Protein AF-A0A515A7M3-F1 (afdb_monomer)

Foldseek 3Di:
DDPVLVVLLVVVLVVLLVLLVVLLVLQCVPPNVVSCCLSVVLSVVLSVCSVVHPSVVSVVSSVVSSVVSCVVSPDPPACPVVNLCVVQVFAFDPDDDPQVCVVVPVVFKTKTWTWDQAPVRDIAIKIKIKGKDWDWDDDDPDIDIDIWIKIKIKHAAQRADPQLVVVLVVLQDCVPPDPVRVVCVVVDQPQRGFPDWDATPNGMTMTMGTHDPDPVSVVVVSVVCNVRRNPDDRDPPPPDDDDDDDDDDDDDDDDDDDDDDDPPVVVCVVVPDDDDDDDDDDD

Nearest PDB structures (foldseek):
  8ow1-assembly1_P  TM=2.712E-01  e=1.680E+00  Saccharomyces cerevisiae
  4fma-assembly6_F  TM=2.731E-01  e=6.336E+00  Escherichia coli
  7t5q-assembly1_J  TM=1.957E-01  e=5.645E+00  Homo sapiens

Mean predicted aligned error: 16.53 Å

Solvent-accessible surface area (backbone atoms only — not comparable to full-atom values): 16913 Å² total; per-residue (Å²): 133,56,72,68,57,55,51,49,51,52,55,53,46,52,53,43,49,54,53,30,46,53,44,26,67,53,18,43,78,79,36,52,70,58,20,50,51,52,29,52,50,52,43,53,53,44,50,52,39,47,74,75,48,56,65,71,62,38,50,56,51,44,54,51,53,49,50,52,51,39,53,76,47,46,74,70,78,67,74,44,64,65,57,52,30,63,74,50,51,52,39,76,39,93,72,72,60,62,68,60,33,63,74,72,42,54,94,41,48,50,52,19,38,31,64,42,73,31,83,80,69,50,75,47,67,35,38,44,30,45,27,59,50,77,49,77,45,73,62,86,94,42,81,45,74,47,78,48,35,34,40,36,43,35,33,56,54,87,71,67,38,70,66,41,54,48,57,55,56,54,54,52,59,61,84,85,55,50,70,69,55,55,53,47,50,75,79,36,89,57,55,81,44,46,76,47,74,50,67,45,96,81,48,28,42,35,44,29,29,40,41,70,98,48,56,69,56,52,47,52,53,52,53,50,48,45,69,54,56,58,73,57,73,84,73,76,82,77,78,74,85,86,82,82,89,86,87,83,89,82,86,88,81,90,81,80,85,77,83,78,75,73,74,66,62,64,61,44,58,77,68,77,52,81,86,83,83,79,81,82,80,88,129

Sequence (283 aa):
MNQGTLFQVMVFGALYAVGFFIVYLVGRRKSPRNAIQYSVGSWVGLMAVVLVGDGPSSCVLFVILFLVSFIVFRKKADISLQAFFTANHIYKAATAPEQVSTLLGSQYYSCADVKMTVQTGEEICFNWWQGMTSSTGMSGNAHVTTFTYYLAVSFAPNTISEQFKRVAREKIDTSGFTFRQKFNRFFVLDTVTPIRIAETENGSFVIIWQTYHDVERFRYYIDWLKANLSGTKKLEPVEMPIEREPVPILLPETPSLPVIPSSRQHHEQALGRVPKIYVHSAR

pLDDT: mean 75.38, std 19.14, range [31.7, 95.88]

Secondary structure (DSSP, 8-state):
--HHHHHHHHHHHHHHHHHHHHHHHHHTTT-HHHHHHHHHHHHHHHHHHHHHS-HHHHHHHHHHHHHHHHHHHS------HHHHHHHTT-EE-SS--HHHHHHHTGGGEEEEEEEEE-TTS-EEEEEEEEEEEEEEEEETTEEEEEEEEEEEEEE-TTSS-HHHHHHHHHHH--TT--HHHHHHHHHS---SS-SEEEE-TT--EEEEEEE-SSHHHHHHHHHHHHHHSTT---PPP-------------------------THHHHHHTTTPPP--------

Structure (mmCIF, N/CA/C/O backbone):
data_AF-A0A515A7M3-F1
#
_entry.id   AF-A0A515A7M3-F1
#
loop_
_atom_site.group_PDB
_atom_site.id
_atom_site.type_symbol
_atom_site.label_atom_id
_atom_site.label_alt_id
_atom_site.label_comp_id
_atom_site.label_asym_id
_atom_site.label_entity_id
_atom_site.label_seq_id
_atom_site.pdbx_PDB_ins_code
_atom_site.Cartn_x
_atom_site.Cartn_y
_atom_site.Cartn_z
_atom_site.occupancy
_atom_site.B_iso_or_equiv
_atom_site.auth_seq_id
_atom_site.auth_comp_id
_atom_site.auth_asym_id
_atom_site.auth_atom_id
_atom_site.pdbx_PDB_model_num
ATOM 1 N N . MET A 1 1 ? 32.495 -14.418 -39.942 1.00 60.22 1 MET A N 1
ATOM 2 C CA . MET A 1 1 ? 31.848 -13.156 -39.518 1.00 60.22 1 MET A CA 1
ATOM 3 C C . MET A 1 1 ? 32.786 -12.016 -39.875 1.00 60.22 1 MET A C 1
ATOM 5 O O . MET A 1 1 ? 33.961 -12.114 -39.547 1.00 60.22 1 MET A O 1
ATOM 9 N N . ASN A 1 2 ? 32.318 -11.018 -40.626 1.00 77.81 2 ASN A N 1
ATOM 10 C CA . ASN A 1 2 ? 33.177 -9.958 -41.163 1.00 77.81 2 ASN A CA 1
ATOM 11 C C . ASN A 1 2 ? 33.591 -8.985 -40.037 1.00 77.81 2 ASN A C 1
ATOM 13 O O . ASN A 1 2 ? 32.777 -8.710 -39.153 1.00 77.81 2 ASN A O 1
ATOM 17 N N . GLN A 1 3 ? 34.821 -8.452 -40.046 1.00 74.88 3 GLN A N 1
ATOM 18 C CA . GLN A 1 3 ? 35.289 -7.521 -38.996 1.00 74.88 3 GLN A CA 1
ATOM 19 C C . GLN A 1 3 ? 34.373 -6.291 -38.849 1.00 74.88 3 GLN A C 1
ATOM 21 O O . GLN A 1 3 ? 34.113 -5.850 -37.731 1.00 74.88 3 GLN A O 1
ATOM 26 N N . GLY A 1 4 ? 33.814 -5.793 -39.958 1.00 77.25 4 GLY A N 1
ATOM 27 C CA . GLY A 1 4 ? 32.842 -4.693 -39.946 1.00 77.25 4 GLY A CA 1
ATOM 28 C C . GLY A 1 4 ? 31.540 -5.032 -39.214 1.00 77.25 4 GLY A C 1
ATOM 29 O O . GLY A 1 4 ? 31.029 -4.210 -38.459 1.00 77.25 4 GLY A O 1
ATOM 30 N N . THR A 1 5 ? 31.047 -6.266 -39.352 1.00 74.75 5 THR A N 1
ATOM 31 C CA . THR A 1 5 ? 29.851 -6.745 -38.642 1.00 74.75 5 THR A CA 1
ATOM 32 C C . THR A 1 5 ? 30.110 -6.846 -37.139 1.00 74.75 5 THR A C 1
ATOM 34 O O . THR A 1 5 ? 29.290 -6.413 -36.338 1.00 74.75 5 THR A O 1
ATOM 37 N N . LEU A 1 6 ? 31.283 -7.355 -36.741 1.00 79.50 6 LEU A N 1
ATOM 38 C CA . LEU A 1 6 ? 31.700 -7.406 -35.333 1.00 79.50 6 LEU A CA 1
ATOM 39 C C . LEU A 1 6 ? 31.758 -6.013 -34.700 1.00 79.50 6 LEU A C 1
ATOM 41 O O . LEU A 1 6 ? 31.253 -5.812 -33.596 1.00 79.50 6 LEU A O 1
ATOM 45 N N . PHE A 1 7 ? 32.345 -5.052 -35.411 1.00 81.69 7 PHE A N 1
ATOM 46 C CA . PHE A 1 7 ? 32.444 -3.672 -34.949 1.00 81.69 7 PHE A CA 1
ATOM 47 C C . PHE A 1 7 ? 31.064 -3.013 -34.801 1.00 81.69 7 PHE A C 1
ATOM 49 O O . PHE A 1 7 ? 30.777 -2.411 -33.768 1.00 81.69 7 PHE A O 1
ATOM 56 N N . GLN A 1 8 ? 30.174 -3.188 -35.783 1.00 78.31 8 GLN A N 1
ATOM 57 C CA . GLN A 1 8 ? 28.800 -2.679 -35.720 1.00 78.31 8 GLN A CA 1
ATOM 58 C C . GLN A 1 8 ? 28.024 -3.262 -34.533 1.00 78.31 8 GLN A C 1
ATOM 60 O O . GLN A 1 8 ? 27.411 -2.511 -33.775 1.00 78.31 8 GLN A O 1
ATOM 65 N N . VAL A 1 9 ? 28.100 -4.579 -34.323 1.00 82.06 9 VAL A N 1
ATOM 66 C CA . VAL A 1 9 ? 27.445 -5.268 -33.200 1.00 82.06 9 VAL A CA 1
ATOM 67 C C . VAL A 1 9 ? 27.926 -4.719 -31.852 1.00 82.06 9 VAL A C 1
ATOM 69 O O . VAL A 1 9 ? 27.105 -4.476 -30.969 1.00 82.06 9 VAL A O 1
ATOM 72 N N . MET A 1 10 ? 29.230 -4.461 -31.690 1.00 84.75 10 MET A N 1
ATOM 73 C CA . MET A 1 10 ? 29.767 -3.888 -30.448 1.00 84.75 10 MET A CA 1
ATOM 74 C C . MET A 1 10 ? 29.298 -2.448 -30.215 1.00 84.75 10 MET A C 1
ATOM 76 O O . MET A 1 10 ? 28.835 -2.126 -29.120 1.00 84.75 10 MET A O 1
ATOM 80 N N . VAL A 1 11 ? 29.393 -1.584 -31.231 1.00 86.00 11 VAL A N 1
ATOM 81 C CA . VAL A 1 11 ? 29.053 -0.157 -31.102 1.00 86.00 11 VAL A CA 1
ATOM 82 C C . VAL A 1 11 ? 27.557 0.033 -30.851 1.00 86.00 11 VAL A C 1
ATOM 84 O O . VAL A 1 11 ? 27.171 0.703 -29.890 1.00 86.00 11 VAL A O 1
ATOM 87 N N . PHE A 1 12 ? 26.700 -0.591 -31.663 1.00 84.75 12 PHE A N 1
ATOM 88 C CA . PHE A 1 12 ? 25.251 -0.495 -31.483 1.00 84.75 12 PHE A CA 1
ATOM 89 C C . PHE A 1 12 ? 24.792 -1.193 -30.203 1.00 84.75 12 PHE A C 1
ATOM 91 O O . PHE A 1 12 ? 23.966 -0.644 -29.475 1.00 84.75 12 PHE A O 1
ATOM 98 N N . GLY A 1 13 ? 25.383 -2.340 -29.861 1.00 85.06 13 GLY A N 1
ATOM 99 C CA . GLY A 1 13 ? 25.067 -3.051 -28.626 1.00 85.06 13 GLY A CA 1
ATOM 100 C C . GLY A 1 13 ? 25.345 -2.231 -27.369 1.00 85.06 13 GLY A C 1
ATOM 101 O O . GLY A 1 13 ? 24.504 -2.211 -26.467 1.00 85.06 13 GLY A O 1
ATOM 102 N N . ALA A 1 14 ? 26.469 -1.507 -27.329 1.00 87.12 14 ALA A N 1
ATOM 103 C CA . ALA A 1 14 ? 26.803 -0.609 -26.226 1.00 87.12 14 ALA A CA 1
ATOM 104 C C . ALA A 1 14 ? 25.823 0.572 -26.128 1.00 87.12 14 ALA A C 1
ATOM 106 O O . ALA A 1 14 ? 25.321 0.867 -25.042 1.00 87.12 14 ALA A O 1
ATOM 107 N N . LEU A 1 15 ? 25.489 1.211 -27.255 1.00 88.12 15 LEU A N 1
ATOM 108 C CA . LEU A 1 15 ? 24.524 2.317 -27.292 1.00 88.12 15 LEU A CA 1
ATOM 109 C C . LEU A 1 15 ? 23.133 1.881 -26.816 1.00 88.12 15 LEU A C 1
ATOM 111 O O . LEU A 1 15 ? 22.515 2.554 -25.987 1.00 88.12 15 LEU A O 1
ATOM 115 N N . TYR A 1 16 ? 22.654 0.729 -27.286 1.00 89.94 16 TYR A N 1
ATOM 116 C CA . TYR A 1 16 ? 21.362 0.190 -26.871 1.00 89.94 16 TYR A CA 1
ATOM 117 C C . TYR A 1 16 ? 21.371 -0.201 -25.394 1.00 89.94 16 TYR A C 1
ATOM 119 O O . TYR A 1 16 ? 20.401 0.080 -24.690 1.00 89.94 16 TYR A O 1
ATOM 127 N N . ALA A 1 17 ? 22.465 -0.790 -24.900 1.00 87.06 17 ALA A N 1
ATOM 128 C CA . ALA A 1 17 ? 22.610 -1.137 -23.489 1.00 87.06 17 ALA A CA 1
ATOM 129 C C . ALA A 1 17 ? 22.499 0.105 -22.595 1.00 87.06 17 ALA A C 1
ATOM 131 O O . ALA A 1 17 ? 21.745 0.088 -21.624 1.00 87.06 17 ALA A O 1
ATOM 132 N N . VAL A 1 18 ? 23.170 1.206 -22.952 1.00 90.31 18 VAL A N 1
ATOM 133 C CA . VAL A 1 18 ? 23.061 2.479 -22.222 1.00 90.31 18 VAL A CA 1
ATOM 134 C C . VAL A 1 18 ? 21.626 3.013 -22.263 1.00 90.31 18 VAL A C 1
ATOM 136 O O . VAL A 1 18 ? 21.076 3.375 -21.221 1.00 90.31 18 VAL A O 1
ATOM 139 N N . GLY A 1 19 ? 20.979 3.003 -23.432 1.00 87.31 19 GLY A N 1
ATOM 140 C CA . GLY A 1 19 ? 19.589 3.439 -23.580 1.00 87.31 19 GLY A CA 1
ATOM 141 C C . GLY A 1 19 ? 18.619 2.646 -22.697 1.00 87.31 19 GLY A C 1
ATOM 142 O O . GLY A 1 19 ? 17.869 3.224 -21.907 1.00 87.31 19 GLY A O 1
ATOM 143 N N . PHE A 1 20 ? 18.662 1.314 -22.758 1.00 88.81 20 PHE A N 1
ATOM 144 C CA . PHE A 1 20 ? 17.789 0.471 -21.939 1.00 88.81 20 PHE A CA 1
ATOM 145 C C . PHE A 1 20 ? 18.174 0.439 -20.465 1.00 88.81 20 PHE A C 1
ATOM 147 O O . PHE A 1 20 ? 17.305 0.181 -19.630 1.00 88.81 20 PHE A O 1
ATOM 154 N N . PHE A 1 21 ? 19.424 0.750 -20.121 1.00 87.31 21 PHE A N 1
ATOM 155 C CA . PHE A 1 21 ? 19.828 0.971 -18.740 1.00 87.31 21 PHE A CA 1
ATOM 156 C C . PHE A 1 21 ? 19.163 2.226 -18.164 1.00 87.31 21 PHE A C 1
ATOM 158 O O . PHE A 1 21 ? 18.622 2.170 -17.062 1.00 87.31 21 PHE A O 1
ATOM 165 N N . ILE A 1 22 ? 19.095 3.327 -18.919 1.00 85.75 22 ILE A N 1
ATOM 166 C CA . ILE A 1 22 ? 18.344 4.527 -18.510 1.00 85.75 22 ILE A CA 1
ATOM 167 C C . ILE A 1 22 ? 16.861 4.185 -18.319 1.00 85.75 22 ILE A C 1
ATOM 169 O O . ILE A 1 22 ? 16.280 4.505 -17.280 1.00 85.75 22 ILE A O 1
ATOM 173 N N . VAL A 1 23 ? 16.256 3.469 -19.273 1.00 85.31 23 VAL A N 1
ATOM 174 C CA . VAL A 1 23 ? 14.866 2.994 -19.160 1.00 85.31 23 VAL A CA 1
ATOM 175 C C . VAL A 1 23 ? 14.683 2.100 -17.931 1.00 85.31 23 VAL A C 1
ATOM 177 O O . VAL A 1 23 ? 13.708 2.265 -17.203 1.00 85.31 23 VAL A O 1
ATOM 180 N N . TYR A 1 24 ? 15.634 1.208 -17.642 1.00 85.19 24 TYR A N 1
ATOM 181 C CA . TYR A 1 24 ? 15.619 0.358 -16.452 1.00 85.19 24 TYR A CA 1
ATOM 182 C C . TYR A 1 24 ? 15.673 1.190 -15.169 1.00 85.19 24 TYR A C 1
ATOM 184 O O . TYR A 1 24 ? 14.894 0.947 -14.249 1.00 85.19 24 TYR A O 1
ATOM 192 N N . LEU A 1 25 ? 16.544 2.201 -15.094 1.00 83.06 25 LEU A N 1
ATOM 193 C CA . LEU A 1 25 ? 16.643 3.077 -13.926 1.00 83.06 25 LEU A CA 1
ATOM 194 C C . LEU A 1 25 ? 15.337 3.836 -13.655 1.00 83.06 25 LEU A C 1
ATOM 196 O O . LEU A 1 25 ? 14.995 4.046 -12.487 1.00 83.06 25 LEU A O 1
ATOM 200 N N . VAL A 1 26 ? 14.605 4.209 -14.708 1.00 80.81 26 VAL A N 1
ATOM 201 C CA . VAL A 1 26 ? 13.276 4.829 -14.607 1.00 80.81 26 VAL A CA 1
ATOM 202 C C . VAL A 1 26 ? 12.219 3.785 -14.225 1.00 80.81 26 VAL A C 1
ATOM 204 O O . VAL A 1 26 ? 11.472 3.979 -13.266 1.00 80.81 26 VAL A O 1
ATOM 207 N N . GLY A 1 27 ? 12.185 2.647 -14.918 1.00 77.88 27 GLY A N 1
ATOM 208 C CA . GLY A 1 27 ? 11.179 1.600 -14.751 1.00 77.88 27 GLY A CA 1
ATOM 209 C C . GLY A 1 27 ? 11.279 0.834 -13.431 1.00 77.88 27 GLY A C 1
ATOM 210 O O . GLY A 1 27 ? 10.246 0.460 -12.871 1.00 77.88 27 GLY A O 1
ATOM 211 N N . ARG A 1 28 ? 12.488 0.639 -12.881 1.00 76.75 28 ARG A N 1
ATOM 212 C CA . ARG A 1 28 ? 12.711 -0.131 -11.640 1.00 76.75 28 ARG A CA 1
ATOM 213 C C . ARG A 1 28 ? 11.997 0.463 -10.429 1.00 76.75 28 ARG A C 1
ATOM 215 O O . ARG A 1 28 ? 11.708 -0.263 -9.487 1.00 76.75 28 ARG A O 1
ATOM 222 N N . ARG A 1 29 ? 11.702 1.768 -10.469 1.00 64.94 29 ARG A N 1
ATOM 223 C CA . ARG A 1 29 ? 10.919 2.463 -9.439 1.00 64.94 29 ARG A CA 1
ATOM 224 C C . ARG A 1 29 ? 9.430 2.098 -9.477 1.00 64.94 29 ARG A C 1
ATOM 226 O O . ARG A 1 29 ? 8.791 2.166 -8.441 1.00 64.94 29 ARG A O 1
ATOM 233 N N . LYS A 1 30 ? 8.891 1.726 -10.645 1.00 68.31 30 LYS A N 1
ATOM 234 C CA . LYS A 1 30 ? 7.470 1.385 -10.852 1.00 68.31 30 LYS A CA 1
ATOM 235 C C . LYS A 1 30 ? 7.220 -0.115 -10.746 1.00 68.31 30 LYS A C 1
ATOM 237 O O . LYS A 1 30 ? 6.307 -0.560 -10.070 1.00 68.31 30 LYS A O 1
ATOM 242 N N . SER A 1 31 ? 8.010 -0.908 -11.459 1.00 70.38 31 SER A N 1
ATOM 243 C CA . SER A 1 31 ? 7.866 -2.360 -11.461 1.00 70.38 31 SER A CA 1
ATOM 244 C C . SER A 1 31 ? 9.229 -2.988 -11.718 1.00 70.38 31 SER A C 1
ATOM 246 O O . SER A 1 31 ? 9.637 -3.093 -12.877 1.00 70.38 31 SER A O 1
ATOM 248 N N . PRO A 1 32 ? 9.964 -3.396 -10.668 1.00 70.94 32 PRO A N 1
ATOM 249 C CA . PRO A 1 32 ? 11.321 -3.914 -10.822 1.00 70.94 32 PRO A CA 1
ATOM 250 C C . PRO A 1 32 ? 11.355 -5.159 -11.712 1.00 70.94 32 PRO A C 1
ATOM 252 O O . PRO A 1 32 ? 12.245 -5.294 -12.547 1.00 70.94 32 PRO A O 1
ATOM 255 N N . ARG A 1 33 ? 10.338 -6.025 -11.614 1.00 73.50 33 ARG A N 1
ATOM 256 C CA . ARG A 1 33 ? 10.229 -7.230 -12.444 1.00 73.50 33 ARG A CA 1
ATOM 257 C C . ARG A 1 33 ? 10.009 -6.897 -13.922 1.00 73.50 33 ARG A C 1
ATOM 259 O O . ARG A 1 33 ? 10.735 -7.412 -14.768 1.00 73.50 33 ARG A O 1
ATOM 266 N N . ASN A 1 34 ? 9.052 -6.020 -14.226 1.00 72.25 34 ASN A N 1
ATOM 267 C CA . ASN A 1 34 ? 8.732 -5.681 -15.613 1.00 72.25 34 ASN A CA 1
ATOM 268 C C . ASN A 1 34 ? 9.845 -4.830 -16.237 1.00 72.25 34 ASN A C 1
ATOM 270 O O . ASN A 1 34 ? 10.188 -5.037 -17.391 1.00 72.25 34 ASN A O 1
ATOM 274 N N . ALA A 1 35 ? 10.459 -3.918 -15.480 1.00 78.94 35 ALA A N 1
ATOM 275 C CA . ALA A 1 35 ? 11.558 -3.087 -15.968 1.00 78.94 35 ALA A CA 1
ATOM 276 C C . ALA A 1 35 ? 12.754 -3.923 -16.440 1.00 78.94 35 ALA A C 1
ATOM 278 O O . ALA A 1 35 ? 13.306 -3.646 -17.499 1.00 78.94 35 ALA A O 1
ATOM 279 N N . ILE A 1 36 ? 13.118 -4.976 -15.699 1.00 82.06 36 ILE A N 1
ATOM 280 C CA . ILE A 1 36 ? 14.174 -5.906 -16.121 1.00 82.06 36 ILE A CA 1
ATOM 281 C C . ILE A 1 36 ? 13.758 -6.632 -17.402 1.00 82.06 36 ILE A C 1
ATOM 283 O O . ILE A 1 36 ? 14.521 -6.650 -18.364 1.00 82.06 36 ILE A O 1
ATOM 287 N N . GLN A 1 37 ? 12.544 -7.194 -17.439 1.00 80.25 37 GLN A N 1
ATOM 288 C CA . GLN A 1 37 ? 12.058 -7.938 -18.605 1.00 80.25 37 GLN A CA 1
ATOM 289 C C . GLN A 1 37 ? 12.006 -7.073 -19.872 1.00 80.25 37 GLN A C 1
ATOM 291 O O . GLN A 1 37 ? 12.487 -7.507 -20.914 1.00 80.25 37 GLN A O 1
ATOM 296 N N . TYR A 1 38 ? 11.487 -5.845 -19.783 1.00 82.06 38 TYR A N 1
ATOM 297 C CA . TYR A 1 38 ? 11.393 -4.934 -20.924 1.00 82.06 38 TYR A CA 1
ATOM 298 C C . TYR A 1 38 ? 12.762 -4.417 -21.372 1.00 82.06 38 TYR A C 1
ATOM 300 O O . TYR A 1 38 ? 13.033 -4.424 -22.571 1.00 82.06 38 TYR A O 1
ATOM 308 N N . SER A 1 39 ? 13.643 -4.014 -20.451 1.00 84.75 39 SER A N 1
ATOM 309 C CA . SER A 1 39 ? 14.973 -3.509 -20.814 1.00 84.75 39 SER A CA 1
ATOM 310 C C . SER A 1 39 ? 15.864 -4.601 -21.406 1.00 84.75 39 SER A C 1
ATOM 312 O O . SER A 1 39 ? 16.460 -4.395 -22.460 1.00 84.75 39 SER A O 1
ATOM 314 N N . VAL A 1 40 ? 15.929 -5.777 -20.774 1.00 85.44 40 VAL A N 1
ATOM 315 C CA . VAL A 1 40 ? 16.754 -6.892 -21.265 1.00 85.44 40 VAL A CA 1
ATOM 316 C C . VAL A 1 40 ? 16.154 -7.486 -22.538 1.00 85.44 40 VAL A C 1
ATOM 318 O O . VAL A 1 40 ? 16.877 -7.698 -23.506 1.00 85.44 40 VAL A O 1
ATOM 321 N N . GLY A 1 41 ? 14.835 -7.700 -22.575 1.00 84.44 41 GLY A N 1
ATOM 322 C CA . GLY A 1 41 ? 14.150 -8.256 -23.742 1.00 84.44 41 GLY A CA 1
ATOM 323 C C . GLY A 1 41 ? 14.272 -7.367 -24.980 1.00 84.44 41 GLY A C 1
ATOM 324 O O . GLY A 1 41 ? 14.588 -7.865 -26.058 1.00 84.44 41 GLY A O 1
ATOM 325 N N . SER A 1 42 ? 14.104 -6.050 -24.825 1.00 85.50 42 SER A N 1
ATOM 326 C CA . SER A 1 42 ? 14.239 -5.103 -25.943 1.00 85.50 42 SER A CA 1
ATOM 327 C C . SER A 1 42 ? 15.683 -4.989 -26.429 1.00 85.50 42 SER A C 1
ATOM 329 O O . SER A 1 42 ? 15.915 -4.908 -27.633 1.00 85.50 42 SER A O 1
ATOM 331 N N . TRP A 1 43 ? 16.661 -5.037 -25.516 1.00 88.19 43 TRP A N 1
ATOM 332 C CA . TRP A 1 43 ? 18.077 -5.043 -25.879 1.00 88.19 43 TRP A CA 1
ATOM 333 C C . TRP A 1 43 ? 18.459 -6.300 -26.670 1.00 88.19 43 TRP A C 1
ATOM 335 O O . TRP A 1 43 ? 19.006 -6.183 -27.764 1.00 88.19 43 TRP A O 1
ATOM 345 N N . VAL A 1 44 ? 18.108 -7.493 -26.176 1.00 86.62 44 VAL A N 1
ATOM 346 C CA . VAL A 1 44 ? 18.383 -8.763 -26.874 1.00 86.62 44 VAL A CA 1
ATOM 347 C C . VAL A 1 44 ? 17.672 -8.816 -28.229 1.00 86.62 44 VAL A C 1
ATOM 349 O O . VAL A 1 44 ? 18.279 -9.217 -29.221 1.00 86.62 44 VAL A O 1
ATOM 352 N N . GLY A 1 45 ? 16.418 -8.357 -28.300 1.00 84.81 45 GLY A N 1
ATOM 353 C CA . GLY A 1 45 ? 15.666 -8.276 -29.553 1.00 84.81 45 GLY A CA 1
ATOM 354 C C . GLY A 1 45 ? 16.337 -7.374 -30.591 1.00 84.81 45 GLY A C 1
ATOM 355 O O . GLY A 1 45 ? 16.467 -7.762 -31.748 1.00 84.81 45 GLY A O 1
ATOM 356 N N . LEU A 1 46 ? 16.840 -6.205 -30.185 1.00 85.88 46 LEU A N 1
ATOM 357 C CA . LEU A 1 46 ? 17.574 -5.307 -31.082 1.00 85.88 46 LEU A CA 1
ATOM 358 C C . LEU A 1 46 ? 18.922 -5.876 -31.518 1.00 85.88 46 LEU A C 1
ATOM 360 O O . LEU A 1 46 ? 19.294 -5.712 -32.676 1.00 85.88 46 LEU A O 1
ATOM 364 N N . MET A 1 47 ? 19.625 -6.588 -30.636 1.00 86.12 47 MET A N 1
ATOM 365 C CA . MET A 1 47 ? 20.856 -7.290 -31.007 1.00 86.12 47 MET A CA 1
ATOM 366 C C . MET A 1 47 ? 20.598 -8.364 -32.068 1.00 86.12 47 MET A C 1
ATOM 368 O O . MET A 1 47 ? 21.385 -8.488 -33.002 1.00 86.12 47 MET A O 1
ATOM 372 N N . ALA A 1 48 ? 19.477 -9.086 -31.988 1.00 84.62 48 ALA A N 1
ATOM 373 C CA . ALA A 1 48 ? 19.081 -10.034 -33.028 1.00 84.62 48 ALA A CA 1
ATOM 374 C C . ALA A 1 48 ? 18.812 -9.337 -34.376 1.00 84.62 48 ALA A C 1
ATOM 376 O O . ALA A 1 48 ? 19.214 -9.850 -35.416 1.00 84.62 48 ALA A O 1
ATOM 377 N N . VAL A 1 49 ? 18.208 -8.142 -34.369 1.00 82.69 49 VAL A N 1
ATOM 378 C CA . VAL A 1 49 ? 17.994 -7.353 -35.595 1.00 82.69 49 VAL A CA 1
ATOM 379 C C . VAL A 1 49 ? 19.314 -6.863 -36.197 1.00 82.69 49 VAL A C 1
ATOM 381 O O . VAL A 1 49 ? 19.474 -6.943 -37.408 1.00 82.69 49 VAL A O 1
ATOM 384 N N . VAL A 1 50 ? 20.280 -6.420 -35.384 1.00 84.19 50 VAL A N 1
ATOM 385 C CA . VAL A 1 50 ? 21.623 -6.026 -35.870 1.00 84.19 50 VAL A CA 1
ATOM 386 C C . VAL A 1 50 ? 22.369 -7.208 -36.501 1.00 84.19 50 VAL A C 1
ATOM 388 O O . VAL A 1 50 ? 23.179 -7.016 -37.401 1.00 84.19 50 VAL A O 1
ATOM 391 N N . LEU A 1 51 ? 22.117 -8.434 -36.031 1.00 81.88 51 LEU A N 1
ATOM 392 C CA . LEU A 1 51 ? 22.752 -9.642 -36.567 1.00 81.88 51 LEU A CA 1
ATOM 393 C C . LEU A 1 51 ? 22.136 -10.122 -37.889 1.00 81.88 51 LEU A C 1
ATOM 395 O O . LEU A 1 51 ? 22.832 -10.773 -38.666 1.00 81.88 51 LEU A O 1
ATOM 399 N N . VAL A 1 52 ? 20.850 -9.846 -38.126 1.00 82.56 52 VAL A N 1
ATOM 400 C CA . VAL A 1 52 ? 20.092 -10.361 -39.285 1.00 82.56 52 VAL A CA 1
ATOM 401 C C . VAL A 1 52 ? 19.862 -9.295 -40.363 1.00 82.56 52 VAL A C 1
ATOM 403 O O . VAL A 1 52 ? 19.676 -9.643 -41.525 1.00 82.56 52 VAL A O 1
ATOM 406 N N . GLY A 1 53 ? 19.875 -8.012 -40.003 1.00 75.25 53 GLY A N 1
ATOM 407 C CA . GLY A 1 53 ? 19.592 -6.898 -40.905 1.00 75.25 53 GLY A CA 1
ATOM 408 C C . GLY A 1 53 ? 20.621 -5.773 -40.827 1.00 75.25 53 GLY A C 1
ATOM 409 O O . GLY A 1 53 ? 21.666 -5.889 -40.191 1.00 75.25 53 GLY A O 1
ATOM 410 N N . ASP A 1 54 ? 20.305 -4.654 -41.477 1.00 74.81 54 ASP A N 1
ATOM 411 C CA . ASP A 1 54 ? 21.229 -3.529 -41.604 1.00 74.81 54 ASP A CA 1
ATOM 412 C C . ASP A 1 54 ? 21.110 -2.550 -40.425 1.00 74.81 54 ASP A C 1
ATOM 414 O O . ASP A 1 54 ? 20.007 -2.214 -39.977 1.00 74.81 54 ASP A O 1
ATOM 418 N N . GLY A 1 55 ? 22.245 -2.010 -39.966 1.00 74.88 55 GLY A N 1
ATOM 419 C CA . GLY A 1 55 ? 22.333 -1.077 -38.830 1.00 74.88 55 GLY A CA 1
ATOM 420 C C . GLY A 1 55 ? 21.383 0.141 -38.845 1.00 74.88 55 GLY A C 1
ATOM 421 O O . GLY A 1 55 ? 20.933 0.560 -37.778 1.00 74.88 55 GLY A O 1
ATOM 422 N N . PRO A 1 56 ? 21.001 0.729 -39.998 1.00 82.06 56 PRO A N 1
ATOM 423 C CA . PRO A 1 56 ? 20.001 1.799 -40.018 1.00 82.06 56 PRO A CA 1
ATOM 424 C C . PRO A 1 56 ? 18.618 1.345 -39.529 1.00 82.06 56 PRO A C 1
ATOM 426 O O . PRO A 1 56 ? 17.944 2.082 -38.808 1.00 82.06 56 PRO A O 1
ATOM 429 N N . SER A 1 57 ? 18.205 0.120 -39.870 1.00 81.75 57 SER A N 1
ATOM 430 C CA . SER A 1 57 ? 16.898 -0.423 -39.484 1.00 81.75 57 SER A CA 1
ATOM 431 C C . SER A 1 57 ? 16.806 -0.671 -37.974 1.00 81.75 57 SER A C 1
ATOM 433 O O . SER A 1 57 ? 15.808 -0.313 -37.339 1.00 81.75 57 SER A O 1
ATOM 435 N N . SER A 1 58 ? 17.883 -1.180 -37.368 1.00 84.25 58 SER A N 1
ATOM 436 C CA . SER A 1 58 ? 17.965 -1.386 -35.922 1.00 84.25 58 SER A CA 1
ATOM 437 C C . SER A 1 58 ? 17.961 -0.064 -35.154 1.00 84.25 58 SER A C 1
ATOM 439 O O . SER A 1 58 ? 17.356 0.020 -34.089 1.00 84.25 58 SER A O 1
ATOM 441 N N . CYS A 1 59 ? 18.558 1.000 -35.701 1.00 84.25 59 CYS A N 1
ATOM 442 C CA . CYS A 1 59 ? 18.509 2.337 -35.108 1.00 84.25 59 CYS A CA 1
ATOM 443 C C . CYS A 1 59 ? 17.091 2.913 -35.053 1.00 84.25 59 CYS A C 1
ATOM 445 O O . CYS A 1 59 ? 16.695 3.449 -34.017 1.00 84.25 59 CYS A O 1
ATOM 447 N N . VAL A 1 60 ? 16.308 2.778 -36.127 1.00 86.88 60 VAL A N 1
ATOM 448 C CA . VAL A 1 60 ? 14.910 3.245 -36.143 1.00 86.88 60 VAL A CA 1
ATOM 449 C C . VAL A 1 60 ? 14.078 2.479 -35.113 1.00 86.88 60 VAL A C 1
ATOM 451 O O . VAL A 1 60 ? 13.372 3.091 -34.310 1.00 86.88 60 VAL A O 1
ATOM 454 N N . LEU A 1 61 ? 14.215 1.150 -35.068 1.00 86.81 61 LEU A N 1
ATOM 455 C CA . LEU A 1 61 ? 13.536 0.321 -34.069 1.00 86.81 61 LEU A CA 1
ATOM 456 C C . LEU A 1 61 ? 13.976 0.655 -32.644 1.00 86.81 61 LEU A C 1
ATOM 458 O O . LEU A 1 61 ? 13.137 0.686 -31.745 1.00 86.81 61 LEU A O 1
ATOM 462 N N . PHE A 1 62 ? 15.259 0.950 -32.430 1.00 87.75 62 PHE A N 1
ATOM 463 C CA . PHE A 1 62 ? 15.760 1.385 -31.132 1.00 87.75 62 PHE A CA 1
ATOM 464 C C . PHE A 1 62 ? 15.087 2.673 -30.677 1.00 87.75 62 PHE A C 1
ATOM 466 O O . PHE A 1 62 ? 14.600 2.718 -29.553 1.00 87.75 62 PHE A O 1
ATOM 473 N N . VAL A 1 63 ? 14.999 3.693 -31.534 1.00 88.44 63 VAL A N 1
ATOM 474 C CA . VAL A 1 63 ? 14.338 4.959 -31.181 1.00 88.44 63 VAL A CA 1
ATOM 475 C C . VAL A 1 63 ? 12.872 4.720 -30.819 1.00 88.44 63 VAL A C 1
ATOM 477 O O . VAL A 1 63 ? 12.409 5.228 -29.799 1.00 88.44 63 VAL A O 1
ATOM 480 N N . ILE A 1 64 ? 12.154 3.902 -31.594 1.00 88.75 64 ILE A N 1
ATOM 481 C CA . ILE A 1 64 ? 10.748 3.573 -31.320 1.00 88.75 64 ILE A CA 1
ATOM 482 C C . ILE A 1 64 ? 10.613 2.833 -29.983 1.00 88.75 64 ILE A C 1
ATOM 484 O O . ILE A 1 64 ? 9.843 3.259 -29.124 1.00 88.75 64 ILE A O 1
ATOM 488 N N . LEU A 1 65 ? 11.377 1.758 -29.771 1.00 87.94 65 LEU A N 1
AT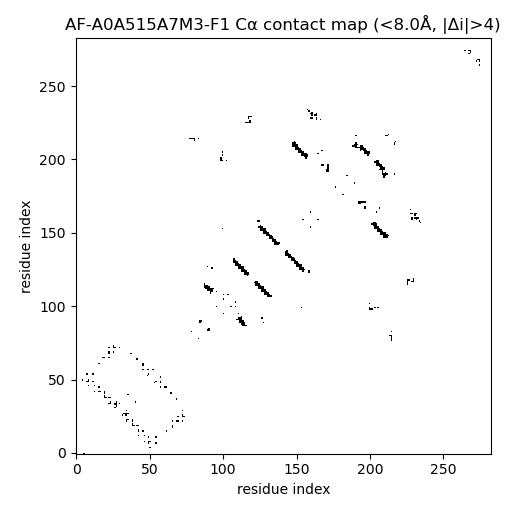OM 489 C CA . LEU A 1 65 ? 11.326 0.961 -28.542 1.00 87.94 65 LEU A CA 1
ATOM 490 C C . LEU A 1 65 ? 11.754 1.770 -27.320 1.00 87.94 65 LEU A C 1
ATOM 492 O O . LEU A 1 65 ? 11.126 1.663 -26.266 1.00 87.94 65 LEU A O 1
ATOM 496 N N . PHE A 1 66 ? 12.787 2.598 -27.458 1.00 86.81 66 PHE A N 1
ATOM 497 C CA . PHE A 1 66 ? 13.245 3.501 -26.415 1.00 86.81 66 PHE A CA 1
ATOM 498 C C . PHE A 1 66 ? 12.155 4.506 -26.058 1.00 86.81 66 PHE A C 1
ATOM 500 O O . PHE A 1 66 ? 11.831 4.625 -24.883 1.00 86.81 66 PHE A O 1
ATOM 507 N N . LEU A 1 67 ? 11.539 5.181 -27.034 1.00 87.00 67 LEU A N 1
ATOM 508 C CA . LEU A 1 67 ? 10.480 6.159 -26.778 1.00 87.00 67 LEU A CA 1
ATOM 509 C C . LEU A 1 67 ? 9.225 5.513 -26.196 1.00 87.00 67 LEU A C 1
ATOM 511 O O . LEU A 1 67 ? 8.691 6.034 -25.223 1.00 87.00 67 LEU A O 1
ATOM 515 N N . VAL A 1 68 ? 8.771 4.375 -26.726 1.00 86.00 68 VAL A N 1
ATOM 516 C CA . VAL A 1 68 ? 7.611 3.649 -26.186 1.00 86.00 68 VAL A CA 1
ATOM 517 C C . VAL A 1 68 ? 7.887 3.202 -24.757 1.00 86.00 68 VAL A C 1
ATOM 519 O O . VAL A 1 68 ? 7.089 3.484 -23.867 1.00 86.00 68 VAL A O 1
ATOM 522 N N . SER A 1 69 ? 9.038 2.577 -24.503 1.00 81.19 69 SER A N 1
ATOM 523 C CA . SER A 1 69 ? 9.413 2.154 -23.151 1.00 81.19 69 SER A CA 1
ATOM 524 C C . SER A 1 69 ? 9.537 3.358 -22.226 1.00 81.19 69 SER A C 1
ATOM 526 O O . SER A 1 69 ? 8.985 3.364 -21.127 1.00 81.19 69 SER A O 1
ATOM 528 N N . PHE A 1 70 ? 10.197 4.418 -22.690 1.00 81.31 70 PHE A N 1
ATOM 529 C CA . PHE A 1 70 ? 10.323 5.656 -21.947 1.00 81.31 70 PHE A CA 1
ATOM 530 C C . PHE A 1 70 ? 8.952 6.242 -21.642 1.00 81.31 70 PHE A C 1
ATOM 532 O O . PHE A 1 70 ? 8.747 6.598 -20.505 1.00 81.31 70 PHE A O 1
ATOM 539 N N . ILE A 1 71 ? 7.985 6.275 -22.561 1.00 81.25 71 ILE A N 1
ATOM 540 C CA . ILE A 1 71 ? 6.623 6.782 -22.318 1.00 81.25 71 ILE A CA 1
ATOM 541 C C . ILE A 1 71 ? 5.839 5.875 -21.358 1.00 81.25 71 ILE A C 1
ATOM 543 O O . ILE A 1 71 ? 5.175 6.375 -20.455 1.00 81.25 71 ILE A O 1
ATOM 547 N N . VAL A 1 72 ? 5.934 4.552 -21.503 1.00 77.88 72 VAL A N 1
ATOM 548 C CA . VAL A 1 72 ? 5.270 3.572 -20.620 1.00 77.88 72 VAL A CA 1
ATOM 549 C C . VAL A 1 72 ? 5.774 3.684 -19.173 1.00 77.88 72 VAL A C 1
ATOM 551 O O . VAL A 1 72 ? 5.007 3.494 -18.215 1.00 77.88 72 VAL A O 1
ATOM 554 N N . PHE A 1 73 ? 7.059 4.007 -19.003 1.00 74.19 73 PHE A N 1
ATOM 555 C CA . PHE A 1 73 ? 7.697 4.195 -17.699 1.00 74.19 73 PHE A CA 1
ATOM 556 C C . PHE A 1 73 ? 7.770 5.661 -17.242 1.00 74.19 73 PHE A C 1
ATOM 558 O O . PHE A 1 73 ? 7.923 5.914 -16.046 1.00 74.19 73 PHE A O 1
ATOM 565 N N . ARG A 1 74 ? 7.613 6.633 -18.145 1.00 70.44 74 ARG A N 1
ATOM 566 C CA . ARG A 1 74 ? 7.539 8.063 -17.844 1.00 70.44 74 ARG A CA 1
ATOM 567 C C . ARG A 1 74 ? 6.189 8.292 -17.196 1.00 70.44 74 ARG A C 1
ATOM 569 O O . ARG A 1 74 ? 5.141 8.033 -17.778 1.00 70.44 74 ARG A O 1
ATOM 576 N N . LYS A 1 75 ? 6.234 8.755 -15.950 1.00 58.50 75 LYS A N 1
ATOM 577 C CA . LYS A 1 75 ? 5.050 9.086 -15.161 1.00 58.50 75 LYS A CA 1
ATOM 578 C C . LYS A 1 75 ? 4.037 9.867 -16.013 1.00 58.50 75 LYS A C 1
ATOM 580 O O . LYS A 1 75 ? 4.310 11.002 -16.397 1.00 58.50 75 LYS A O 1
ATOM 585 N N . LYS A 1 76 ? 2.828 9.320 -16.194 1.00 51.50 76 LYS A N 1
ATOM 586 C CA . LYS A 1 76 ? 1.655 10.162 -15.938 1.00 51.50 76 LYS A CA 1
ATOM 587 C C . LYS A 1 76 ? 1.790 10.518 -14.470 1.00 51.50 76 LYS A C 1
ATOM 589 O O . LYS A 1 76 ? 1.968 9.599 -13.672 1.00 51.50 76 LYS A O 1
ATOM 594 N N . ALA A 1 77 ? 1.871 11.810 -14.162 1.00 48.28 77 ALA A N 1
ATOM 595 C CA . ALA A 1 77 ? 1.919 12.281 -12.789 1.00 48.28 77 ALA A CA 1
ATOM 596 C C . ALA A 1 77 ? 0.917 11.451 -11.987 1.00 48.28 77 ALA A C 1
ATOM 598 O O . ALA A 1 77 ? -0.256 11.373 -12.362 1.00 48.28 77 ALA A O 1
ATOM 599 N N . ASP A 1 78 ? 1.441 10.731 -10.994 1.00 53.47 78 ASP A N 1
ATOM 600 C CA . ASP A 1 78 ? 0.631 9.987 -10.049 1.00 53.47 78 ASP A CA 1
ATOM 601 C C . ASP A 1 78 ? -0.512 10.909 -9.640 1.00 53.47 78 ASP A C 1
ATOM 603 O O . ASP A 1 78 ? -0.276 12.097 -9.396 1.00 53.47 78 ASP A O 1
ATOM 607 N N . ILE A 1 79 ? -1.740 10.384 -9.608 1.00 60.91 79 ILE A N 1
ATOM 608 C CA . ILE A 1 79 ? -2.831 11.037 -8.881 1.00 60.91 79 ILE A CA 1
ATOM 609 C C . ILE A 1 79 ? -2.197 11.498 -7.575 1.00 60.91 79 ILE A C 1
ATOM 611 O O . ILE A 1 79 ? -1.645 10.668 -6.852 1.00 60.91 79 ILE A O 1
ATOM 615 N N . SER A 1 80 ? -2.121 12.811 -7.358 1.00 76.56 80 SER A N 1
ATOM 616 C CA . SER A 1 80 ? -1.363 13.330 -6.227 1.00 76.56 80 SER A CA 1
ATOM 617 C C . SER A 1 80 ? -1.944 12.727 -4.950 1.00 76.56 80 SER A C 1
ATOM 619 O O . SER A 1 80 ? -3.141 12.440 -4.885 1.00 76.56 80 SER A O 1
ATOM 621 N N . LEU A 1 81 ? -1.117 12.522 -3.922 1.00 82.69 81 LEU A N 1
ATOM 622 C CA . LEU A 1 81 ? -1.618 12.084 -2.612 1.00 82.69 81 LEU A CA 1
ATOM 623 C C . LEU A 1 81 ? -2.781 12.965 -2.143 1.00 82.69 81 LEU A C 1
ATOM 625 O O . LEU A 1 81 ? -3.765 12.462 -1.614 1.00 82.69 81 LEU A O 1
ATOM 629 N N . GLN A 1 82 ? -2.708 14.261 -2.452 1.00 83.81 82 GLN A N 1
ATOM 630 C CA . GLN A 1 82 ? -3.795 15.208 -2.248 1.00 83.81 82 GLN A CA 1
ATOM 631 C C . GLN A 1 82 ? -5.074 14.806 -2.995 1.00 83.81 82 GLN A C 1
ATOM 633 O O . GLN A 1 82 ? -6.114 14.678 -2.362 1.00 83.81 82 GLN A O 1
ATOM 638 N N . ALA A 1 83 ? -5.010 14.550 -4.306 1.00 86.06 83 ALA A N 1
ATOM 639 C CA . ALA A 1 83 ? -6.173 14.109 -5.076 1.00 86.06 83 ALA A CA 1
ATOM 640 C C . ALA A 1 83 ? -6.737 12.774 -4.561 1.00 86.06 83 ALA A C 1
ATOM 642 O O . ALA A 1 83 ? -7.952 12.602 -4.520 1.00 86.06 83 ALA A O 1
ATOM 643 N N . PHE A 1 84 ? -5.879 11.849 -4.116 1.00 88.62 84 PHE A N 1
ATOM 644 C CA . PHE A 1 84 ? -6.315 10.606 -3.482 1.00 88.62 84 PHE A CA 1
ATOM 645 C C . PHE A 1 84 ? -7.054 10.859 -2.159 1.00 88.62 84 PHE A C 1
ATOM 647 O O . PHE A 1 84 ? -8.139 10.309 -1.965 1.00 88.62 84 PHE A O 1
ATOM 654 N N . PHE A 1 85 ? -6.510 11.692 -1.268 1.00 88.62 85 PHE A N 1
ATOM 655 C CA . PHE A 1 85 ? -7.159 12.016 0.005 1.00 88.62 85 PHE A CA 1
ATOM 656 C C . PHE A 1 85 ? -8.478 12.760 -0.203 1.00 88.62 85 PHE A C 1
ATOM 658 O O . PHE A 1 85 ? -9.469 12.417 0.434 1.00 88.62 85 PHE A O 1
ATOM 665 N N . THR A 1 86 ? -8.531 13.702 -1.149 1.00 86.75 86 THR A N 1
ATOM 666 C CA . THR A 1 86 ? -9.773 14.396 -1.511 1.00 86.75 86 THR A CA 1
ATOM 667 C C . THR A 1 86 ? -10.818 13.429 -2.068 1.00 86.75 86 THR A C 1
ATOM 669 O O . THR A 1 86 ? -11.967 13.484 -1.646 1.00 86.75 86 THR A O 1
ATOM 672 N N . ALA A 1 87 ? -10.431 12.515 -2.964 1.00 87.69 87 ALA A N 1
ATOM 673 C CA . ALA A 1 87 ? -11.354 11.559 -3.578 1.00 87.69 87 ALA A CA 1
ATOM 674 C C . ALA A 1 87 ? -11.901 10.506 -2.599 1.00 87.69 87 ALA A C 1
ATOM 676 O O . ALA A 1 87 ? -12.974 9.962 -2.835 1.00 87.69 87 ALA A O 1
ATOM 677 N N . ASN A 1 88 ? -11.171 10.202 -1.522 1.00 85.75 88 ASN A N 1
ATOM 678 C CA . ASN A 1 88 ? -11.592 9.236 -0.502 1.00 85.75 88 ASN A CA 1
ATOM 679 C C . ASN A 1 88 ? -12.103 9.909 0.779 1.00 85.75 88 ASN A C 1
ATOM 681 O O . ASN A 1 88 ? -12.253 9.233 1.791 1.00 85.75 88 ASN A O 1
ATOM 685 N N . HIS A 1 89 ? -12.336 11.226 0.754 1.00 86.88 89 HIS A N 1
ATOM 686 C CA . HIS A 1 89 ? -12.786 12.004 1.910 1.00 86.88 89 HIS A CA 1
ATOM 687 C C . HIS A 1 89 ? -11.939 11.783 3.175 1.00 86.88 89 HIS A C 1
ATOM 689 O O . HIS A 1 89 ? -12.465 11.729 4.283 1.00 86.88 89 HIS A O 1
ATOM 695 N N . ILE A 1 90 ? -10.621 11.645 3.002 1.00 87.75 90 ILE A N 1
ATOM 696 C CA . ILE A 1 90 ? -9.664 11.476 4.096 1.00 87.75 90 ILE A CA 1
ATOM 697 C C . ILE A 1 90 ? -9.267 12.873 4.567 1.00 87.75 90 ILE A C 1
ATOM 699 O O . ILE A 1 90 ? -8.363 13.500 4.008 1.00 87.75 90 ILE A O 1
ATOM 703 N N . TYR A 1 91 ? -9.970 13.375 5.578 1.00 83.38 91 TYR A N 1
ATOM 704 C CA . TYR A 1 91 ? -9.744 14.707 6.133 1.00 83.38 91 TYR A CA 1
ATOM 705 C C . TYR A 1 91 ? -9.241 14.612 7.561 1.00 83.38 91 TYR A C 1
ATOM 707 O O . TYR A 1 91 ? -9.592 13.688 8.285 1.00 83.38 91 TYR A O 1
ATOM 715 N N . LYS A 1 92 ? -8.419 15.581 7.974 1.00 85.94 92 LYS A N 1
ATOM 716 C CA . LYS A 1 92 ? -7.895 15.646 9.341 1.00 85.94 92 LYS A CA 1
ATOM 717 C C . LYS A 1 92 ? -9.043 15.518 10.349 1.00 85.94 92 LYS A C 1
ATOM 719 O O . LYS A 1 92 ? -10.019 16.258 10.252 1.00 85.94 92 LYS A O 1
ATOM 724 N N . ALA A 1 93 ? -8.901 14.590 11.291 1.00 81.38 93 ALA A N 1
ATOM 725 C CA . ALA A 1 93 ? -9.924 14.334 12.291 1.00 81.38 93 ALA A CA 1
ATOM 726 C C . ALA A 1 93 ? -10.069 15.547 13.216 1.00 81.38 93 ALA A C 1
ATOM 728 O O . ALA A 1 93 ? -9.068 16.165 13.597 1.00 81.38 93 ALA A O 1
ATOM 729 N N . ALA A 1 94 ? -11.308 15.875 13.585 1.00 75.62 94 ALA A N 1
ATOM 730 C CA . ALA A 1 94 ? -11.579 16.952 14.538 1.00 75.62 94 ALA A CA 1
ATOM 731 C C . ALA A 1 94 ? -11.082 16.579 15.944 1.00 75.62 94 ALA A C 1
ATOM 733 O O . ALA A 1 94 ? -10.486 17.399 16.640 1.00 75.62 94 ALA A O 1
ATOM 734 N N . THR A 1 95 ? -11.278 15.317 16.327 1.00 82.06 95 THR A N 1
ATOM 735 C CA . THR A 1 95 ? -10.852 14.750 17.608 1.00 82.06 95 THR A CA 1
ATOM 736 C C . THR A 1 95 ? -10.312 13.344 17.387 1.00 82.06 95 THR A C 1
ATOM 738 O O . THR A 1 95 ? -11.021 12.479 16.877 1.00 82.06 95 THR A O 1
ATOM 741 N N . ALA A 1 96 ? -9.060 13.107 17.777 1.00 85.38 96 ALA A N 1
ATOM 742 C CA . ALA A 1 96 ? -8.445 11.787 17.701 1.00 85.38 96 ALA A CA 1
ATOM 743 C C . ALA A 1 96 ? -8.901 10.924 18.898 1.00 85.38 96 ALA A C 1
ATOM 745 O O . ALA A 1 96 ? -8.774 11.385 20.034 1.00 85.38 96 ALA A O 1
ATOM 746 N N . PRO A 1 97 ? -9.398 9.689 18.690 1.00 87.94 97 PRO A N 1
ATOM 747 C CA . PRO A 1 97 ? -9.770 8.795 19.785 1.00 87.94 97 PRO A CA 1
ATOM 748 C C . PRO A 1 97 ? -8.595 8.543 20.739 1.00 87.94 97 PRO A C 1
ATOM 750 O O . PRO A 1 97 ? -7.575 7.977 20.341 1.00 87.94 97 PRO A O 1
ATOM 753 N N . GLU A 1 98 ? -8.739 8.943 22.004 1.00 88.00 98 GLU A N 1
ATOM 754 C CA . GLU A 1 98 ? -7.638 8.954 22.976 1.00 88.00 98 GLU A CA 1
ATOM 755 C C . GLU A 1 98 ? -7.062 7.557 23.224 1.00 88.00 98 GLU A C 1
ATOM 757 O O . GLU A 1 98 ? -5.851 7.370 23.172 1.00 88.00 98 GLU A O 1
ATOM 762 N N . GLN A 1 99 ? -7.914 6.542 23.385 1.00 87.19 99 GLN A N 1
ATOM 763 C CA . GLN A 1 99 ? -7.455 5.170 23.628 1.00 87.19 99 GLN A CA 1
ATOM 764 C C . GLN A 1 99 ? -6.648 4.595 22.457 1.00 87.19 99 GLN A C 1
ATOM 766 O O . GLN A 1 99 ? -5.645 3.910 22.661 1.00 87.19 99 GLN A O 1
ATOM 771 N N . VAL A 1 100 ? -7.055 4.902 21.222 1.00 89.06 100 VAL A N 1
ATOM 772 C CA . VAL A 1 100 ? -6.328 4.478 20.017 1.00 89.06 100 VAL A CA 1
ATOM 773 C C . VAL A 1 100 ? -5.026 5.267 19.886 1.00 89.06 100 VAL A C 1
ATOM 775 O O . VAL A 1 100 ? -3.983 4.689 19.593 1.00 89.06 100 VAL A O 1
ATOM 778 N N . SER A 1 101 ? -5.060 6.569 20.174 1.00 88.81 101 SER A N 1
ATOM 779 C CA . SER A 1 101 ? -3.882 7.439 20.197 1.00 88.81 101 SER A CA 1
ATOM 780 C C . SER A 1 101 ? -2.826 6.947 21.196 1.00 88.81 101 SER A C 1
ATOM 782 O O . SER A 1 101 ? -1.646 6.839 20.858 1.00 88.81 101 SER A O 1
ATOM 784 N N . THR A 1 102 ? -3.246 6.554 22.400 1.00 88.75 102 THR A N 1
ATOM 785 C CA . THR A 1 102 ? -2.379 5.965 23.428 1.00 88.75 102 THR A CA 1
ATOM 786 C C . THR A 1 102 ? -1.806 4.622 22.978 1.00 88.75 102 THR A C 1
ATOM 788 O O . THR A 1 102 ? -0.611 4.385 23.138 1.00 88.75 102 THR A O 1
ATOM 791 N N . LEU A 1 103 ? -2.615 3.768 22.341 1.00 88.88 103 LEU A N 1
ATOM 792 C CA . LEU A 1 103 ? -2.164 2.478 21.810 1.00 88.88 103 LEU A CA 1
ATOM 793 C C . LEU A 1 103 ? -1.119 2.621 20.690 1.00 88.88 103 LEU A C 1
ATOM 795 O O . LEU A 1 103 ? -0.196 1.805 20.600 1.00 88.88 103 LEU A O 1
ATOM 799 N N . LEU A 1 104 ? -1.275 3.631 19.829 1.00 86.81 104 LEU A N 1
ATOM 800 C CA . LEU A 1 104 ? -0.383 3.901 18.697 1.00 86.81 104 LEU A CA 1
ATOM 801 C C . LEU A 1 104 ? 0.869 4.701 19.088 1.00 86.81 104 LEU A C 1
ATOM 803 O O . LEU A 1 104 ? 1.885 4.614 18.397 1.00 86.81 104 LEU A O 1
ATOM 807 N N . GLY A 1 105 ? 0.814 5.458 20.186 1.00 83.00 105 GLY A N 1
ATOM 808 C CA . GLY A 1 105 ? 1.833 6.435 20.560 1.00 83.00 105 GLY A CA 1
ATOM 809 C C . GLY A 1 105 ? 1.602 7.764 19.839 1.00 83.00 105 GLY A C 1
ATOM 810 O O . GLY A 1 105 ? 2.163 8.010 18.770 1.00 83.00 105 GLY A O 1
ATOM 811 N N . SER A 1 106 ? 0.783 8.618 20.456 1.00 64.31 106 SER A N 1
ATOM 812 C CA . SER A 1 106 ? 0.193 9.850 19.902 1.00 64.31 106 SER A CA 1
ATOM 813 C C . SER A 1 106 ? 1.143 10.761 19.114 1.00 64.31 106 SER A C 1
ATOM 815 O O . SER A 1 106 ? 0.757 11.310 18.087 1.00 64.31 106 SER A O 1
ATOM 817 N N . GLN A 1 107 ? 2.400 10.897 19.543 1.00 67.62 107 GLN A N 1
ATOM 818 C CA . GLN A 1 107 ? 3.384 11.786 18.911 1.00 67.62 107 GLN A CA 1
ATOM 819 C C . GLN A 1 107 ? 3.819 11.361 17.498 1.00 67.62 107 GLN A C 1
ATOM 821 O O . GLN A 1 107 ? 4.390 12.168 16.767 1.00 67.62 107 GLN A O 1
ATOM 826 N N . TYR A 1 108 ? 3.572 10.108 17.106 1.00 75.62 108 TYR A N 1
ATOM 827 C CA . TYR A 1 108 ? 4.056 9.567 15.835 1.00 75.62 108 TYR A CA 1
ATOM 828 C C . TYR A 1 108 ? 2.990 9.469 14.752 1.00 75.62 108 TYR A C 1
ATOM 830 O O . TYR A 1 108 ? 3.357 9.158 13.623 1.00 75.62 108 TYR A O 1
ATOM 838 N N . TYR A 1 109 ? 1.713 9.717 15.064 1.00 84.69 109 TYR A N 1
ATOM 839 C CA . TYR A 1 109 ? 0.600 9.484 14.144 1.00 84.69 109 TYR A CA 1
ATOM 840 C C . TYR A 1 109 ? -0.288 10.719 13.961 1.00 84.69 109 TYR A C 1
ATOM 842 O O . TYR A 1 109 ? -0.702 11.368 14.916 1.00 84.69 109 TYR A O 1
ATOM 850 N N . SER A 1 110 ? -0.637 11.002 12.708 1.00 89.25 110 SER A N 1
ATOM 851 C CA . SER A 1 110 ? -1.685 11.944 12.317 1.00 89.25 110 SER A CA 1
ATOM 852 C C . SER A 1 110 ? -2.990 11.190 12.080 1.00 89.25 110 SER A C 1
ATOM 854 O O . SER A 1 110 ? -2.975 10.168 11.396 1.00 89.25 110 SER A O 1
ATOM 856 N N . CYS A 1 111 ? -4.103 11.697 12.613 1.00 91.88 111 CYS A N 1
ATOM 857 C CA . CYS A 1 111 ? -5.430 11.091 12.498 1.00 91.88 111 CYS A CA 1
ATOM 858 C C . CYS A 1 111 ? -6.295 11.822 11.465 1.00 91.88 111 CYS A C 1
ATOM 860 O O . CYS A 1 111 ? -6.368 13.055 11.453 1.00 91.88 111 CYS A O 1
ATOM 862 N N . ALA A 1 112 ? -6.998 11.054 10.642 1.00 92.00 112 ALA A N 1
ATOM 863 C CA . ALA A 1 112 ? -8.003 11.517 9.701 1.00 92.00 112 ALA A CA 1
ATOM 864 C C . ALA A 1 112 ? -9.303 10.726 9.877 1.00 92.00 112 ALA A C 1
ATOM 866 O O . ALA A 1 112 ? -9.261 9.536 10.175 1.00 92.00 112 ALA A O 1
ATOM 867 N N . ASP A 1 113 ? -10.442 11.374 9.675 1.00 91.62 113 ASP A N 1
ATOM 868 C CA . ASP A 1 113 ? -11.738 10.705 9.637 1.00 91.62 113 ASP A CA 1
ATOM 869 C C . ASP A 1 113 ? -12.059 10.329 8.198 1.00 91.62 113 ASP A C 1
ATOM 871 O O . ASP A 1 113 ? -11.843 11.115 7.271 1.00 91.62 113 ASP A O 1
ATOM 875 N N . VAL A 1 114 ? -12.556 9.109 8.014 1.00 91.44 114 VAL A N 1
ATOM 876 C CA . VAL A 1 114 ? -12.889 8.568 6.701 1.00 91.44 114 VAL A CA 1
ATOM 877 C C . VAL A 1 114 ? -14.277 7.962 6.751 1.00 91.44 114 VAL A C 1
ATOM 879 O O . VAL A 1 114 ? -14.611 7.190 7.651 1.00 91.44 114 VAL A O 1
ATOM 882 N N . LYS A 1 115 ? -15.077 8.304 5.745 1.00 89.06 115 LYS A N 1
ATOM 883 C CA . LYS A 1 115 ? -16.368 7.679 5.482 1.00 89.06 115 LYS A CA 1
ATOM 884 C C . LYS A 1 115 ? -16.263 6.875 4.206 1.00 89.06 115 LYS A C 1
ATOM 886 O O . LYS A 1 115 ? -15.794 7.381 3.188 1.00 89.06 115 LYS A O 1
ATOM 891 N N . MET A 1 116 ? -16.693 5.625 4.265 1.00 88.69 116 MET A N 1
ATOM 892 C CA . MET A 1 116 ? -16.631 4.734 3.122 1.00 88.69 116 MET A CA 1
ATOM 893 C C . MET A 1 116 ? -17.950 4.009 2.936 1.00 88.69 116 MET A C 1
ATOM 895 O O . MET A 1 116 ? -18.415 3.309 3.831 1.00 88.69 116 MET A O 1
ATOM 899 N N . THR A 1 117 ? -18.505 4.130 1.736 1.00 86.44 117 THR A N 1
ATOM 900 C CA . THR A 1 117 ? -19.650 3.335 1.304 1.00 86.44 117 THR A CA 1
ATOM 901 C C . THR A 1 117 ? -19.166 1.942 0.900 1.00 86.44 117 THR A C 1
ATOM 903 O O . THR A 1 117 ? -18.321 1.802 0.008 1.00 86.44 117 THR A O 1
ATOM 906 N N . VAL A 1 118 ? -19.658 0.908 1.580 1.00 81.62 118 VAL A N 1
ATOM 907 C CA . VAL A 1 118 ? -19.392 -0.498 1.236 1.00 81.62 118 VAL A CA 1
ATOM 908 C C . VAL A 1 118 ? -20.318 -0.975 0.113 1.00 81.62 118 VAL A C 1
ATOM 910 O O . VAL A 1 118 ? -21.260 -0.286 -0.270 1.00 81.62 118 VAL A O 1
ATOM 913 N N . GLN A 1 119 ? -20.059 -2.166 -0.440 1.00 76.31 119 GLN A N 1
ATOM 914 C CA . GLN A 1 119 ? -20.839 -2.715 -1.562 1.00 76.31 119 GLN A CA 1
ATOM 915 C C . GLN A 1 119 ? -22.325 -2.911 -1.231 1.00 76.31 119 GLN A C 1
ATOM 917 O O . GLN A 1 119 ? -23.161 -2.884 -2.128 1.00 76.31 119 GLN A O 1
ATOM 922 N N . THR A 1 120 ? -22.656 -3.071 0.053 1.00 74.38 120 THR A N 1
ATOM 923 C CA . THR A 1 120 ? -24.034 -3.163 0.553 1.00 74.38 120 THR A CA 1
ATOM 924 C C . THR A 1 120 ? -24.771 -1.819 0.549 1.00 74.38 120 THR A C 1
ATOM 926 O O . THR A 1 120 ? -25.959 -1.782 0.846 1.00 74.38 120 THR A O 1
ATOM 929 N N . GLY A 1 121 ? -24.089 -0.717 0.217 1.00 77.31 121 GLY A N 1
ATOM 930 C CA . GLY A 1 121 ? -24.626 0.644 0.270 1.00 77.31 121 GLY A CA 1
ATOM 931 C C . GLY A 1 121 ? -24.550 1.287 1.657 1.00 77.31 121 GLY A C 1
ATOM 932 O O . GLY A 1 121 ? -24.857 2.468 1.791 1.00 77.31 121 GLY A O 1
ATOM 933 N N . GLU A 1 122 ? -24.119 0.548 2.683 1.00 81.06 122 GLU A N 1
ATOM 934 C CA . GLU A 1 122 ? -23.933 1.089 4.029 1.00 81.06 122 GLU A CA 1
ATOM 935 C C . GLU A 1 122 ? -22.695 1.994 4.103 1.00 81.06 122 GLU A C 1
ATOM 937 O O . GLU A 1 122 ? -21.665 1.732 3.476 1.00 81.06 122 GLU A O 1
ATOM 942 N N . GLU A 1 123 ? -22.778 3.064 4.892 1.00 86.62 123 GLU A N 1
ATOM 943 C CA . GLU A 1 123 ? -21.627 3.908 5.206 1.00 86.62 123 GLU A CA 1
ATOM 944 C C . GLU A 1 123 ? -20.961 3.439 6.497 1.00 86.62 123 GLU A C 1
ATOM 946 O O . GLU A 1 123 ? -21.586 3.380 7.556 1.00 86.62 123 GLU A O 1
ATOM 951 N N . ILE A 1 124 ? -19.665 3.148 6.413 1.00 88.00 124 ILE A N 1
ATOM 952 C CA . ILE A 1 124 ? -18.828 2.816 7.562 1.00 88.00 124 ILE A CA 1
ATOM 953 C C . ILE A 1 124 ? -17.851 3.964 7.796 1.00 88.00 124 ILE A C 1
ATOM 955 O O . ILE A 1 124 ? -17.107 4.367 6.896 1.00 88.00 124 ILE A O 1
ATOM 959 N N . CYS A 1 125 ? -17.844 4.468 9.026 1.00 90.44 125 CYS A N 1
ATOM 960 C CA . CYS A 1 125 ? -16.879 5.453 9.496 1.00 90.44 125 CYS A CA 1
ATOM 961 C C . CYS A 1 125 ? -15.692 4.745 10.153 1.00 90.44 125 CYS A C 1
ATOM 963 O O . CYS A 1 125 ? -15.872 3.830 10.959 1.00 90.44 125 CYS A O 1
ATOM 965 N N . PHE A 1 126 ? -14.480 5.194 9.848 1.00 93.38 126 PHE A N 1
ATOM 966 C CA . PHE A 1 126 ? -13.264 4.737 10.512 1.00 93.38 126 PHE A CA 1
ATOM 967 C C . PHE A 1 126 ? -12.234 5.861 10.573 1.00 93.38 126 PHE A C 1
ATOM 969 O O . PHE A 1 126 ? -12.299 6.823 9.805 1.00 93.38 126 PHE A O 1
ATOM 976 N N . ASN A 1 127 ? -11.262 5.733 11.473 1.00 94.62 127 ASN A N 1
ATOM 977 C CA . ASN A 1 127 ? -10.146 6.665 11.535 1.00 94.62 127 ASN A CA 1
ATOM 978 C C . ASN A 1 127 ? -8.940 6.095 10.787 1.00 94.62 127 ASN A C 1
ATOM 980 O O . ASN A 1 127 ? -8.593 4.917 10.905 1.00 94.62 127 ASN A O 1
ATOM 984 N N . TRP A 1 128 ? -8.294 6.962 10.024 1.00 94.75 128 TRP A N 1
ATOM 985 C CA . TRP A 1 128 ? -7.122 6.697 9.214 1.00 94.75 128 TRP A CA 1
ATOM 986 C C . TRP A 1 128 ? -5.914 7.387 9.835 1.00 94.75 128 TRP A C 1
ATOM 988 O O . TRP A 1 128 ? -5.833 8.613 9.890 1.00 94.75 128 TRP A O 1
ATOM 998 N N . TRP A 1 129 ? -4.963 6.589 10.300 1.00 94.50 129 TRP A N 1
ATOM 999 C CA . TRP A 1 129 ? -3.801 7.050 11.040 1.00 94.50 129 TRP A CA 1
ATOM 1000 C C . TRP A 1 129 ? -2.541 6.873 10.214 1.00 94.50 129 TRP A C 1
ATOM 1002 O O . TRP A 1 129 ? -2.211 5.765 9.801 1.00 94.50 129 TRP A O 1
ATOM 1012 N N . GLN A 1 130 ? -1.787 7.943 10.019 1.00 93.25 130 GLN A N 1
ATOM 1013 C CA . GLN A 1 130 ? -0.513 7.893 9.310 1.00 93.25 130 GLN A CA 1
ATOM 1014 C C . GLN A 1 130 ? 0.609 8.274 10.246 1.00 93.25 130 GLN A C 1
ATOM 1016 O O . GLN A 1 130 ? 0.587 9.367 10.805 1.00 93.25 130 GLN A O 1
ATOM 1021 N N . GLY A 1 131 ? 1.594 7.393 10.385 1.00 90.50 131 GLY A N 1
ATOM 1022 C CA . GLY A 1 131 ? 2.751 7.654 11.221 1.00 90.50 131 GLY A CA 1
ATOM 1023 C C . GLY A 1 131 ? 4.073 7.399 10.529 1.00 90.50 131 GLY A C 1
ATOM 1024 O O . GLY A 1 131 ? 4.143 6.719 9.503 1.00 90.50 131 GLY A O 1
ATOM 1025 N N . MET A 1 132 ? 5.138 7.966 11.088 1.00 88.62 132 MET A N 1
ATOM 1026 C CA . MET A 1 132 ? 6.493 7.715 10.615 1.00 88.62 132 MET A CA 1
ATOM 1027 C C . MET A 1 132 ? 7.505 7.698 11.755 1.00 88.62 132 MET A C 1
ATOM 1029 O O . MET A 1 132 ? 7.398 8.457 12.715 1.00 88.62 132 MET A O 1
ATOM 1033 N N . THR A 1 133 ? 8.527 6.862 11.610 1.00 86.50 133 THR A N 1
ATOM 1034 C CA . THR A 1 133 ? 9.735 6.903 12.433 1.00 86.50 133 THR A CA 1
ATOM 1035 C C . THR A 1 133 ? 10.948 7.156 11.548 1.00 86.50 133 THR A C 1
ATOM 1037 O O . THR A 1 133 ? 11.000 6.722 10.397 1.00 86.50 133 THR A O 1
ATOM 1040 N N . SER A 1 134 ? 11.937 7.871 12.076 1.00 84.94 134 SER A N 1
ATOM 1041 C CA . SER A 1 134 ? 13.207 8.119 11.397 1.00 84.94 134 SER A CA 1
ATOM 1042 C C . SER A 1 134 ? 14.357 7.552 12.215 1.00 84.94 134 SER A C 1
ATOM 1044 O O . SER A 1 134 ? 14.418 7.751 13.426 1.00 84.94 134 SER A O 1
ATOM 1046 N N . SER A 1 135 ? 15.291 6.878 11.553 1.00 81.12 135 SER A N 1
ATOM 1047 C CA . SER A 1 135 ? 16.554 6.442 12.142 1.00 81.12 135 SER A CA 1
ATOM 1048 C C . SER A 1 135 ? 17.701 7.005 11.319 1.00 81.12 135 SER A C 1
ATOM 1050 O O . SER A 1 135 ? 17.722 6.840 10.100 1.00 81.12 135 SER A O 1
ATOM 1052 N N . THR A 1 136 ? 18.647 7.670 11.972 1.00 83.00 136 THR A N 1
ATOM 1053 C CA . THR A 1 136 ? 19.836 8.217 11.318 1.00 83.00 136 THR A CA 1
ATOM 1054 C C . THR A 1 136 ? 21.048 7.397 11.733 1.00 83.00 136 THR A C 1
ATOM 1056 O O . THR A 1 136 ? 21.346 7.277 12.919 1.00 83.00 136 THR A O 1
ATOM 1059 N N . GLY A 1 137 ? 21.739 6.821 10.752 1.00 81.38 137 GLY A N 1
ATOM 1060 C CA . GLY A 1 137 ? 22.984 6.082 10.942 1.00 81.38 137 GLY A CA 1
ATOM 1061 C C . GLY A 1 137 ? 24.126 6.716 10.156 1.00 81.38 137 GLY A C 1
ATOM 1062 O O . GLY A 1 137 ? 23.895 7.417 9.171 1.00 81.38 137 GLY A O 1
ATOM 1063 N N . MET A 1 138 ? 25.364 6.469 10.577 1.00 74.12 138 MET A N 1
ATOM 1064 C CA . MET A 1 138 ? 26.537 6.760 9.749 1.00 74.12 138 MET A CA 1
ATOM 1065 C C . MET A 1 138 ? 26.887 5.529 8.917 1.00 74.12 138 MET A C 1
ATOM 1067 O O . MET A 1 138 ? 27.039 4.433 9.453 1.00 74.12 138 MET A O 1
ATOM 1071 N N . SER A 1 139 ? 27.027 5.719 7.609 1.00 76.50 139 SER A N 1
ATOM 1072 C CA . SER A 1 139 ? 27.580 4.723 6.693 1.00 76.50 139 SER A CA 1
ATOM 1073 C C . SER A 1 139 ? 28.850 5.307 6.083 1.00 76.50 139 SER A C 1
ATOM 1075 O O . SER A 1 139 ? 28.790 6.126 5.165 1.00 76.50 139 SER A O 1
ATOM 1077 N N . GLY A 1 140 ? 30.008 4.933 6.635 1.00 82.88 140 GLY A N 1
ATOM 1078 C CA . GLY A 1 140 ? 31.270 5.621 6.352 1.00 82.88 140 GLY A CA 1
ATOM 1079 C C . GLY A 1 140 ? 31.228 7.062 6.871 1.00 82.88 140 GLY A C 1
ATOM 1080 O O . GLY A 1 140 ? 30.919 7.280 8.039 1.00 82.88 140 GLY A O 1
ATOM 1081 N N . ASN A 1 141 ? 31.477 8.038 5.992 1.00 84.12 141 ASN A N 1
ATOM 1082 C CA . ASN A 1 141 ? 31.474 9.471 6.330 1.00 84.12 141 ASN A CA 1
ATOM 1083 C C . ASN A 1 141 ? 30.128 10.176 6.068 1.00 84.12 141 ASN A C 1
ATOM 1085 O O . ASN A 1 141 ? 30.032 11.388 6.247 1.00 84.12 141 ASN A O 1
ATOM 1089 N N . ALA A 1 142 ? 29.098 9.456 5.613 1.00 74.94 142 ALA A N 1
ATOM 1090 C CA . ALA A 1 142 ? 27.795 10.036 5.297 1.00 74.94 142 ALA A CA 1
ATOM 1091 C C . ALA A 1 142 ? 26.743 9.671 6.351 1.00 74.94 142 ALA A C 1
ATOM 1093 O O . ALA A 1 142 ? 26.612 8.507 6.742 1.00 74.94 142 ALA A O 1
ATOM 1094 N N . HIS A 1 143 ? 25.948 10.661 6.761 1.00 81.19 143 HIS A N 1
ATOM 1095 C CA . HIS A 1 143 ? 24.731 10.432 7.534 1.00 81.19 143 HIS A CA 1
ATOM 1096 C C . HIS A 1 143 ? 23.605 9.995 6.598 1.00 81.19 143 HIS A C 1
ATOM 1098 O O . HIS A 1 143 ? 23.231 10.717 5.675 1.00 81.19 143 HIS A O 1
ATOM 1104 N N . VAL A 1 144 ? 23.046 8.816 6.852 1.00 81.81 144 VAL A N 1
ATOM 1105 C CA . VAL A 1 144 ? 21.892 8.285 6.130 1.00 81.81 144 VAL A CA 1
ATOM 1106 C C . VAL A 1 144 ? 20.712 8.257 7.088 1.00 81.81 144 VAL A C 1
ATOM 1108 O O . VAL A 1 144 ? 20.744 7.558 8.100 1.00 81.81 144 VAL A O 1
ATOM 1111 N N . THR A 1 145 ? 19.666 9.018 6.767 1.00 81.62 145 THR A N 1
ATOM 1112 C CA . THR A 1 145 ? 18.396 8.976 7.501 1.00 81.62 145 THR A CA 1
ATOM 1113 C C . THR A 1 145 ? 17.421 8.078 6.759 1.0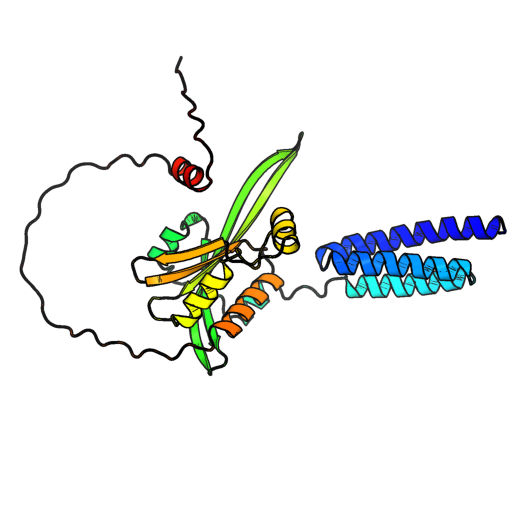0 81.62 145 THR A C 1
ATOM 1115 O O . THR A 1 145 ? 17.095 8.318 5.599 1.00 81.62 145 THR A O 1
ATOM 1118 N N . THR A 1 146 ? 16.962 7.034 7.437 1.00 80.56 146 THR A N 1
ATOM 1119 C CA . THR A 1 146 ? 15.972 6.084 6.937 1.00 80.56 146 THR A CA 1
ATOM 1120 C C . THR A 1 146 ? 14.630 6.389 7.581 1.00 80.56 146 THR A C 1
ATOM 1122 O O . THR A 1 146 ? 14.532 6.447 8.806 1.00 80.56 146 THR A O 1
ATOM 1125 N N . PHE A 1 147 ? 13.599 6.560 6.757 1.00 83.06 147 PHE A N 1
ATOM 1126 C CA . PHE A 1 147 ? 12.224 6.742 7.210 1.00 83.06 147 PHE A CA 1
ATOM 1127 C C . PHE A 1 147 ? 11.457 5.431 7.084 1.00 83.06 147 PHE A C 1
ATOM 1129 O O . PHE A 1 147 ? 11.546 4.744 6.067 1.00 83.06 147 PHE A O 1
ATOM 1136 N N . THR A 1 148 ? 10.686 5.101 8.112 1.00 84.81 148 THR A N 1
ATOM 1137 C CA . THR A 1 148 ? 9.731 3.997 8.100 1.00 84.81 148 THR A CA 1
ATOM 1138 C C . THR A 1 148 ? 8.337 4.563 8.289 1.00 84.81 148 THR A C 1
ATOM 1140 O O . THR A 1 148 ? 8.104 5.285 9.255 1.00 84.81 148 THR A O 1
ATOM 1143 N N . TYR A 1 149 ? 7.419 4.234 7.383 1.00 90.25 149 TYR A N 1
ATOM 1144 C CA . TYR A 1 149 ? 6.041 4.709 7.440 1.00 90.25 149 TYR A CA 1
ATOM 1145 C C . TYR A 1 149 ? 5.104 3.612 7.925 1.00 90.25 149 TYR A C 1
ATOM 1147 O O . TYR A 1 149 ? 5.285 2.429 7.622 1.00 90.25 149 TYR A O 1
ATOM 1155 N N . TYR A 1 150 ? 4.068 4.037 8.633 1.00 92.12 150 TYR A N 1
ATOM 1156 C CA . TYR A 1 150 ? 3.033 3.185 9.181 1.00 92.12 150 TYR A CA 1
ATOM 1157 C C . TYR A 1 150 ? 1.663 3.732 8.804 1.00 92.12 150 TYR A C 1
ATOM 1159 O O . TYR A 1 150 ? 1.440 4.945 8.784 1.00 92.12 150 TYR A O 1
ATOM 1167 N N . LEU A 1 151 ? 0.744 2.819 8.524 1.00 94.75 151 LEU A N 1
ATOM 1168 C CA . LEU A 1 151 ? -0.674 3.105 8.398 1.00 94.75 151 LEU A CA 1
ATOM 1169 C C . LEU A 1 151 ? -1.393 2.319 9.484 1.00 94.75 151 LEU A C 1
ATOM 1171 O O . LEU A 1 151 ? -1.201 1.109 9.577 1.00 94.75 151 LEU A O 1
ATOM 1175 N N . ALA A 1 152 ? -2.247 2.974 10.258 1.00 94.81 152 ALA A N 1
ATOM 1176 C CA . ALA A 1 152 ? -3.221 2.284 11.082 1.00 94.81 152 ALA A CA 1
ATOM 1177 C C . ALA A 1 152 ? -4.642 2.683 10.689 1.00 94.81 152 ALA A C 1
ATOM 1179 O O . ALA A 1 152 ? -4.904 3.811 10.279 1.00 94.81 152 ALA A O 1
ATOM 1180 N N . VAL A 1 153 ? -5.563 1.738 10.799 1.00 95.56 153 VAL A N 1
ATOM 1181 C CA . VAL A 1 153 ? -6.994 1.963 10.611 1.00 95.56 153 VAL A CA 1
ATOM 1182 C C . VAL A 1 153 ? -7.686 1.520 11.883 1.00 95.56 153 VAL A C 1
ATOM 1184 O O . VAL A 1 153 ? -7.457 0.395 12.334 1.00 95.56 153 VAL A O 1
ATOM 1187 N N . SER A 1 154 ? -8.503 2.396 12.464 1.00 95.12 154 SER A N 1
ATOM 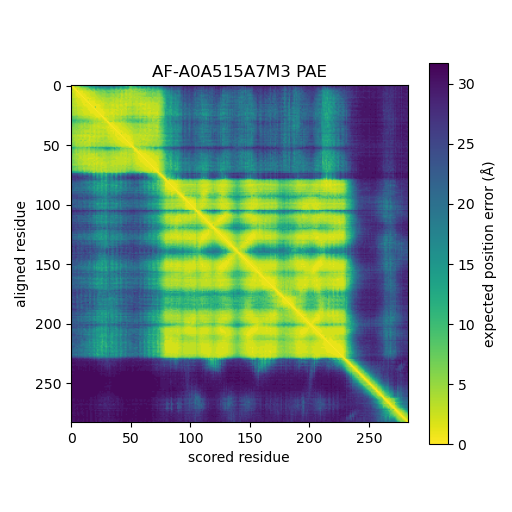1188 C CA . SER A 1 154 ? -9.280 2.077 13.658 1.00 95.12 154 SER A CA 1
ATOM 1189 C C . SER A 1 154 ? -10.774 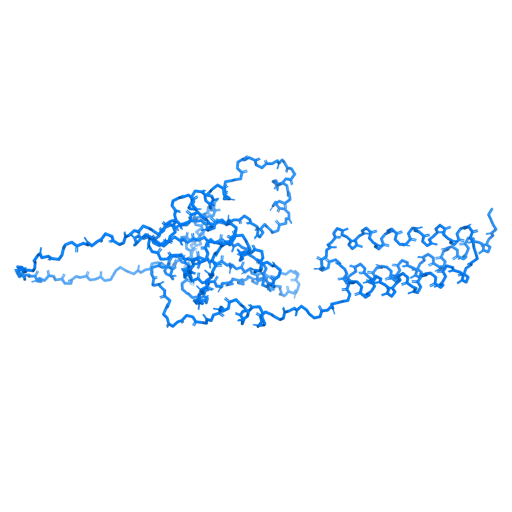2.220 13.430 1.00 95.12 154 SER A C 1
ATOM 1191 O O . SER A 1 154 ? -11.233 3.183 12.818 1.00 95.12 154 SER A O 1
ATOM 1193 N N . PHE A 1 155 ? -11.523 1.280 13.987 1.00 93.94 155 PHE A N 1
ATOM 1194 C CA . PHE A 1 155 ? -12.978 1.279 14.007 1.00 93.94 155 PHE A CA 1
ATOM 1195 C C . PHE A 1 155 ? -13.461 1.495 15.432 1.00 93.94 155 PHE A C 1
ATOM 1197 O O . PHE A 1 155 ? -12.872 0.956 16.374 1.00 93.94 155 PHE A O 1
ATOM 1204 N N . ALA A 1 156 ? -14.539 2.263 15.576 1.00 90.38 156 ALA A N 1
ATOM 1205 C CA . ALA A 1 156 ? -15.191 2.430 16.862 1.00 90.38 156 ALA A CA 1
ATOM 1206 C C . ALA A 1 156 ? -15.789 1.090 17.350 1.00 90.38 156 ALA A C 1
ATOM 1208 O O . ALA A 1 156 ? -15.966 0.149 16.559 1.00 90.38 156 ALA A O 1
ATOM 1209 N N . PRO A 1 157 ? -16.078 0.974 18.658 1.00 88.50 157 PRO A N 1
ATOM 1210 C CA . PRO A 1 157 ? -16.651 -0.241 19.218 1.00 88.50 157 PRO A CA 1
ATOM 1211 C C . PRO A 1 157 ? -17.956 -0.606 18.507 1.00 88.50 157 PRO A C 1
ATOM 1213 O O . PRO A 1 157 ? -18.769 0.263 18.198 1.00 88.50 157 PRO A O 1
ATOM 1216 N N . ASN A 1 158 ? -18.151 -1.896 18.235 1.00 85.00 158 ASN A N 1
ATOM 1217 C CA . ASN A 1 158 ? -19.344 -2.442 17.572 1.00 85.00 158 ASN A CA 1
ATOM 1218 C C . ASN A 1 158 ? -19.623 -1.918 16.143 1.00 85.00 158 ASN A C 1
ATOM 1220 O O . ASN A 1 158 ? -20.684 -2.199 15.593 1.00 85.00 158 ASN A O 1
ATOM 1224 N N . THR A 1 159 ? -18.690 -1.201 15.502 1.00 85.94 159 THR A N 1
ATOM 1225 C CA . THR A 1 159 ? -18.862 -0.727 14.112 1.00 85.94 159 THR A CA 1
ATOM 1226 C C . THR A 1 159 ? -18.648 -1.826 13.068 1.00 85.94 159 THR A C 1
ATOM 1228 O O . THR A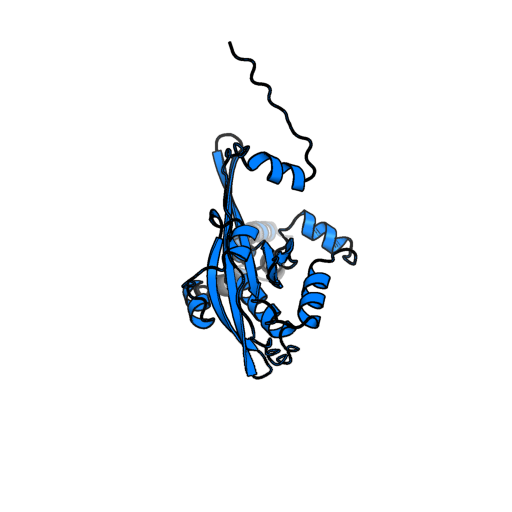 1 159 ? -19.193 -1.751 11.971 1.00 85.94 159 THR A O 1
ATOM 1231 N N . ILE A 1 160 ? -17.845 -2.841 13.385 1.00 88.31 160 ILE A N 1
ATOM 1232 C CA . ILE A 1 160 ? -17.430 -3.893 12.447 1.00 88.31 160 ILE A CA 1
ATOM 1233 C C . ILE A 1 160 ? -17.855 -5.277 12.934 1.00 88.31 160 ILE A C 1
ATOM 1235 O O . ILE A 1 160 ? -17.926 -5.532 14.135 1.00 88.31 160 ILE A O 1
ATOM 1239 N N . SER A 1 161 ? -18.095 -6.195 11.997 1.00 88.00 161 SER A N 1
ATOM 1240 C CA . SER A 1 161 ? -18.504 -7.561 12.319 1.00 88.00 161 SER A CA 1
ATOM 1241 C C . SER A 1 161 ? -17.342 -8.416 12.838 1.00 88.00 161 SER A C 1
ATOM 1243 O O . SER A 1 161 ? -16.183 -8.250 12.447 1.00 88.00 161 SER A O 1
ATOM 1245 N N . GLU A 1 162 ? -17.660 -9.415 13.665 1.00 89.06 162 GLU A N 1
ATOM 1246 C CA . GLU A 1 162 ? -16.684 -10.423 14.108 1.00 89.06 162 GLU A CA 1
ATOM 1247 C C . GLU A 1 162 ? -16.090 -11.220 12.936 1.00 89.06 162 GLU A C 1
ATOM 1249 O O . GLU A 1 162 ? -14.938 -11.655 12.989 1.00 89.06 162 GLU A O 1
ATOM 1254 N N . GLN A 1 163 ? -16.842 -11.364 11.840 1.00 89.12 163 GLN A N 1
ATOM 1255 C CA . GLN A 1 163 ? -16.335 -11.967 10.611 1.00 89.12 163 GLN A CA 1
ATOM 1256 C C . GLN A 1 163 ? -15.180 -11.147 10.027 1.00 89.12 163 GLN A C 1
ATOM 1258 O O . GLN A 1 163 ? -14.137 -11.711 9.702 1.00 89.12 163 GLN A O 1
ATOM 1263 N N . PHE A 1 164 ? -15.321 -9.820 9.952 1.00 90.69 164 PHE A N 1
ATOM 1264 C CA . PHE A 1 164 ? -14.239 -8.955 9.489 1.00 90.69 164 PHE A CA 1
ATOM 1265 C C . PHE A 1 164 ? -13.032 -9.002 10.434 1.00 90.69 164 PHE A C 1
ATOM 1267 O O . PHE A 1 164 ? -11.898 -9.131 9.967 1.00 90.69 164 PHE A O 1
ATOM 1274 N N . LYS A 1 165 ? -13.252 -8.982 11.757 1.00 92.00 165 LYS A N 1
ATOM 1275 C CA . LYS A 1 165 ? -12.160 -9.133 12.734 1.00 92.00 165 LYS A CA 1
ATOM 1276 C C . LYS A 1 165 ? -11.398 -10.442 12.533 1.00 92.00 165 LYS A C 1
ATOM 1278 O O . LYS A 1 165 ? -10.169 -10.444 12.581 1.00 92.00 165 LYS A O 1
ATOM 1283 N N . ARG A 1 166 ? -12.100 -11.548 12.263 1.00 91.12 166 ARG A N 1
ATOM 1284 C CA . ARG A 1 166 ? -11.477 -12.845 11.961 1.00 91.12 166 ARG A CA 1
ATOM 1285 C C . ARG A 1 166 ? -10.641 -12.787 10.685 1.00 91.12 166 ARG A C 1
ATOM 1287 O O . ARG A 1 166 ? -9.475 -13.151 10.741 1.00 91.12 166 ARG A O 1
ATOM 1294 N N . VAL A 1 167 ? -11.182 -12.250 9.592 1.00 91.06 167 VAL A N 1
ATOM 1295 C CA . VAL A 1 167 ? -10.448 -12.090 8.321 1.00 91.06 167 VAL A CA 1
ATOM 1296 C C . VAL A 1 167 ? -9.201 -11.218 8.498 1.00 91.06 167 VAL A C 1
ATOM 1298 O O . VAL A 1 167 ? -8.136 -11.521 7.960 1.00 91.06 167 VAL A O 1
ATOM 1301 N N . ALA A 1 168 ? -9.295 -10.147 9.288 1.00 91.12 168 ALA A N 1
ATOM 1302 C CA . ALA A 1 168 ? -8.143 -9.319 9.617 1.00 91.12 168 ALA A CA 1
ATOM 1303 C C . ALA A 1 168 ? -7.081 -10.118 10.396 1.00 91.12 168 ALA A C 1
ATOM 1305 O O . ALA A 1 168 ? -5.903 -10.063 10.045 1.00 91.12 168 ALA A O 1
ATOM 1306 N N . ARG A 1 169 ? -7.485 -10.897 11.410 1.00 91.31 169 ARG A N 1
ATOM 1307 C CA . ARG A 1 169 ? -6.580 -11.742 12.212 1.00 91.31 169 ARG A CA 1
ATOM 1308 C C . ARG A 1 169 ? -5.963 -12.892 11.408 1.00 91.31 169 ARG A C 1
ATOM 1310 O O . ARG A 1 169 ? -4.793 -13.197 11.586 1.00 91.31 169 ARG A O 1
ATOM 1317 N N . GLU A 1 170 ? -6.691 -13.490 10.476 1.00 88.75 170 GLU A N 1
ATOM 1318 C CA . GLU A 1 170 ? -6.129 -14.485 9.554 1.00 88.75 170 GLU A CA 1
ATOM 1319 C C . GLU A 1 170 ? -5.076 -13.856 8.637 1.00 88.75 170 GLU A C 1
ATOM 1321 O O . GLU A 1 170 ? -4.073 -14.485 8.318 1.00 88.75 170 GLU A O 1
ATOM 1326 N N . LYS A 1 171 ? -5.239 -12.578 8.272 1.00 86.31 171 LYS A N 1
ATOM 1327 C CA . LYS A 1 171 ? -4.267 -11.870 7.433 1.00 86.31 171 LYS A CA 1
ATOM 1328 C C . LYS A 1 171 ? -2.916 -11.649 8.116 1.00 86.31 171 LYS A C 1
ATOM 1330 O O . LYS A 1 171 ? -1.928 -11.517 7.402 1.00 86.31 171 LYS A O 1
ATOM 1335 N N . ILE A 1 172 ? -2.850 -11.573 9.450 1.00 87.00 172 ILE A N 1
ATOM 1336 C CA . ILE A 1 172 ? -1.566 -11.497 10.175 1.00 87.00 172 ILE A CA 1
ATOM 1337 C C . ILE A 1 172 ? -0.927 -12.881 10.359 1.00 87.00 172 ILE A C 1
ATOM 1339 O O . ILE A 1 172 ? 0.292 -12.970 10.538 1.00 87.00 172 ILE A O 1
ATOM 1343 N N . ASP A 1 173 ? -1.717 -13.957 10.290 1.00 82.56 173 ASP A N 1
ATOM 1344 C CA . ASP A 1 173 ? -1.198 -15.310 10.425 1.00 82.56 173 ASP A CA 1
ATOM 1345 C C . ASP A 1 173 ? -0.392 -15.703 9.182 1.00 82.56 173 ASP A C 1
ATOM 1347 O O . ASP A 1 173 ? -0.889 -15.838 8.065 1.00 82.56 173 ASP A O 1
ATOM 1351 N N . THR A 1 174 ? 0.910 -15.876 9.392 1.00 76.25 174 THR A N 1
ATOM 1352 C CA . THR A 1 174 ? 1.865 -16.228 8.336 1.00 76.25 174 THR A CA 1
ATOM 1353 C C . THR A 1 174 ? 2.387 -17.655 8.469 1.00 76.25 174 THR A C 1
ATOM 1355 O O . THR A 1 174 ? 3.314 -18.054 7.756 1.00 76.25 174 THR A O 1
ATOM 1358 N N . SER A 1 175 ? 1.777 -18.453 9.353 1.00 76.56 175 SER A N 1
ATOM 1359 C CA . SER A 1 175 ? 2.109 -19.862 9.574 1.00 76.56 175 SER A CA 1
ATOM 1360 C C . SER A 1 175 ? 2.062 -20.669 8.268 1.00 76.56 175 SER A C 1
ATOM 1362 O O . SER A 1 175 ? 3.016 -21.388 7.956 1.00 76.56 175 SER A O 1
ATOM 1364 N N . GLY A 1 176 ? 1.037 -20.432 7.442 1.00 77.31 176 GLY A N 1
ATOM 1365 C CA . GLY A 1 176 ? 0.813 -21.080 6.145 1.00 77.31 176 GLY A CA 1
ATOM 1366 C C . GLY A 1 176 ? 1.671 -20.576 4.978 1.00 77.31 176 GLY A C 1
ATOM 1367 O O . GLY A 1 176 ? 1.487 -21.028 3.849 1.00 77.31 176 GLY A O 1
ATOM 1368 N N . PHE A 1 177 ? 2.600 -19.638 5.193 1.00 79.81 177 PHE A N 1
ATOM 1369 C CA . PHE A 1 177 ? 3.389 -19.085 4.089 1.00 79.81 177 PHE A CA 1
ATOM 1370 C C . PHE A 1 177 ? 4.392 -20.106 3.542 1.00 79.81 177 PHE A C 1
ATOM 1372 O O . PHE A 1 177 ? 5.146 -20.747 4.281 1.00 79.81 177 PHE A O 1
ATOM 1379 N N . THR A 1 178 ? 4.465 -20.179 2.215 1.00 83.19 178 THR A N 1
ATOM 1380 C CA . THR A 1 178 ? 5.483 -20.949 1.493 1.00 83.19 178 THR A CA 1
ATOM 1381 C C . THR A 1 178 ? 6.885 -20.402 1.770 1.00 83.19 178 THR A C 1
ATOM 1383 O O . THR A 1 178 ? 7.065 -19.221 2.083 1.00 83.19 178 THR A O 1
ATOM 1386 N N . PHE A 1 179 ? 7.914 -21.235 1.585 1.00 81.00 179 PHE A N 1
ATOM 1387 C CA . PHE A 1 179 ? 9.312 -20.817 1.742 1.00 81.00 179 PHE A CA 1
ATOM 1388 C C . PHE A 1 179 ? 9.646 -19.563 0.920 1.00 81.00 179 PHE A C 1
ATOM 1390 O O . PHE A 1 179 ? 10.266 -18.636 1.431 1.00 81.00 179 PHE A O 1
ATOM 1397 N N . ARG A 1 180 ? 9.158 -19.478 -0.325 1.00 77.88 180 ARG A N 1
ATOM 1398 C CA . ARG A 1 180 ? 9.364 -18.309 -1.194 1.00 77.88 180 ARG A CA 1
ATOM 1399 C C . ARG A 1 180 ? 8.761 -17.027 -0.613 1.00 77.88 180 ARG A C 1
ATOM 1401 O O . ARG A 1 180 ? 9.368 -15.967 -0.731 1.00 77.88 180 ARG A O 1
ATOM 1408 N N . GLN A 1 181 ? 7.584 -17.107 0.003 1.00 76.81 181 GLN A N 1
ATOM 1409 C CA . GLN A 1 181 ? 6.939 -15.956 0.645 1.00 76.81 181 GLN A CA 1
ATOM 1410 C C . GLN A 1 181 ? 7.700 -15.525 1.900 1.00 76.81 181 GLN A C 1
ATOM 1412 O O . GLN A 1 181 ? 7.962 -14.336 2.070 1.00 76.81 181 GLN A O 1
ATOM 1417 N N . LYS A 1 182 ? 8.124 -16.487 2.729 1.00 78.12 182 LYS A N 1
ATOM 1418 C CA . LYS A 1 182 ? 8.954 -16.226 3.915 1.00 78.12 182 LYS A CA 1
ATOM 1419 C C . LYS A 1 182 ? 10.295 -15.591 3.531 1.00 78.12 182 LYS A C 1
ATOM 1421 O O . LYS A 1 182 ? 10.682 -14.588 4.120 1.00 78.12 182 LYS A O 1
ATOM 1426 N N . PHE A 1 183 ? 10.950 -16.111 2.492 1.00 76.38 183 PHE A N 1
ATOM 1427 C CA . PHE A 1 183 ? 12.196 -15.565 1.956 1.00 76.38 183 PHE A CA 1
ATOM 1428 C C . PHE A 1 183 ? 12.005 -14.139 1.430 1.00 76.38 183 PHE A C 1
ATOM 1430 O O . PHE A 1 183 ? 12.720 -13.233 1.839 1.00 76.38 183 PHE A O 1
ATOM 1437 N N . ASN A 1 184 ? 10.997 -13.898 0.587 1.00 71.88 184 ASN A N 1
ATOM 1438 C CA . ASN A 1 184 ? 10.727 -12.554 0.072 1.00 71.88 184 ASN A CA 1
ATOM 1439 C C . ASN A 1 184 ? 10.452 -11.545 1.192 1.00 71.88 184 ASN A C 1
ATOM 1441 O O . ASN A 1 184 ? 10.956 -10.434 1.119 1.00 71.88 184 ASN A O 1
ATOM 1445 N N . ARG A 1 185 ? 9.710 -11.926 2.236 1.00 69.94 185 ARG A N 1
ATOM 1446 C CA . ARG A 1 185 ? 9.426 -11.062 3.392 1.00 69.94 185 ARG A CA 1
ATOM 1447 C C . ARG A 1 185 ? 10.675 -10.709 4.203 1.00 69.94 185 ARG A C 1
ATOM 1449 O O . ARG A 1 185 ? 10.721 -9.650 4.813 1.00 69.94 185 ARG A O 1
ATOM 1456 N N . PHE A 1 186 ? 11.686 -11.575 4.204 1.00 71.06 186 PHE A N 1
ATOM 1457 C CA . PHE A 1 186 ? 12.955 -11.291 4.871 1.00 71.06 186 PHE A CA 1
ATOM 1458 C C . PHE A 1 186 ? 13.765 -10.211 4.138 1.00 71.06 186 PHE A C 1
ATOM 1460 O O . PHE A 1 186 ? 14.412 -9.384 4.773 1.00 71.06 186 PHE A O 1
ATOM 1467 N N . PHE A 1 187 ? 13.715 -10.199 2.801 1.00 70.69 187 PHE A N 1
ATOM 1468 C CA . PHE A 1 187 ? 14.511 -9.283 1.973 1.00 70.69 187 PHE A CA 1
ATOM 1469 C C . PHE A 1 187 ? 13.737 -8.066 1.450 1.00 70.69 187 PHE A C 1
ATOM 1471 O O . PHE A 1 187 ? 14.348 -7.109 0.977 1.00 70.69 187 PHE A O 1
ATOM 1478 N N . VAL A 1 188 ? 12.406 -8.089 1.507 1.00 74.25 188 VAL A N 1
ATOM 1479 C CA . VAL A 1 188 ? 11.523 -7.037 0.999 1.00 74.25 188 VAL A CA 1
ATOM 1480 C C . VAL A 1 188 ? 10.566 -6.615 2.100 1.00 74.25 188 VAL A C 1
ATOM 1482 O O . VAL A 1 188 ? 9.961 -7.453 2.762 1.00 74.25 188 VAL A O 1
ATOM 1485 N N . LEU A 1 189 ? 10.392 -5.300 2.242 1.00 75.81 189 LEU A N 1
ATOM 1486 C CA . LEU A 1 189 ? 9.398 -4.724 3.135 1.00 75.81 189 LEU A CA 1
ATOM 1487 C C . LEU A 1 189 ? 8.001 -5.251 2.785 1.00 75.81 189 LEU A C 1
ATOM 1489 O O . LEU A 1 189 ? 7.442 -4.923 1.733 1.00 75.81 189 LEU A O 1
ATOM 1493 N N . ASP A 1 190 ? 7.436 -6.063 3.672 1.00 79.56 190 ASP A N 1
ATOM 1494 C CA . ASP A 1 190 ? 6.070 -6.547 3.532 1.00 79.56 190 ASP A CA 1
ATOM 1495 C C . ASP A 1 190 ? 5.096 -5.450 3.951 1.00 79.56 190 ASP A C 1
ATOM 1497 O O . ASP A 1 190 ? 4.884 -5.190 5.132 1.00 79.56 190 ASP A O 1
ATOM 1501 N N . THR A 1 191 ? 4.525 -4.796 2.943 1.00 83.62 191 THR A N 1
ATOM 1502 C CA . THR A 1 191 ? 3.529 -3.735 3.121 1.00 83.62 191 THR A CA 1
ATOM 1503 C C . THR A 1 191 ? 2.092 -4.246 3.032 1.00 83.62 191 THR A C 1
ATOM 1505 O O . THR A 1 191 ? 1.142 -3.472 3.119 1.00 83.62 191 THR A O 1
ATOM 1508 N N . VAL A 1 192 ? 1.896 -5.549 2.828 1.00 85.31 192 VAL A N 1
ATOM 1509 C CA . VAL A 1 192 ? 0.582 -6.153 2.575 1.00 85.31 192 VAL A CA 1
ATOM 1510 C C . VAL A 1 192 ? 0.016 -6.790 3.839 1.00 85.31 192 VAL A C 1
ATOM 1512 O O . VAL A 1 192 ? -1.181 -6.649 4.121 1.00 85.31 192 VAL A O 1
ATOM 1515 N N . THR A 1 193 ? 0.867 -7.480 4.588 1.00 87.06 193 THR A N 1
ATOM 1516 C CA . THR A 1 193 ? 0.511 -8.157 5.835 1.00 87.06 193 THR A CA 1
ATOM 1517 C C . THR A 1 193 ? 0.491 -7.143 6.984 1.00 87.06 193 THR A C 1
ATOM 1519 O O . THR A 1 193 ? 1.453 -6.386 7.132 1.00 87.06 193 THR A O 1
ATOM 1522 N N . PRO A 1 194 ? -0.571 -7.092 7.811 1.00 90.56 194 PRO A N 1
ATOM 1523 C CA . PRO A 1 194 ? -0.557 -6.295 9.032 1.00 90.56 194 PRO A CA 1
ATOM 1524 C C . PRO A 1 194 ? 0.627 -6.678 9.926 1.00 90.56 194 PRO A C 1
ATOM 1526 O O . PRO A 1 194 ? 0.948 -7.856 10.075 1.00 90.56 194 PRO A O 1
ATOM 1529 N N . ILE A 1 195 ? 1.261 -5.685 10.546 1.00 89.75 195 ILE A N 1
ATOM 1530 C CA . ILE A 1 195 ? 2.312 -5.908 11.548 1.00 89.75 195 ILE A CA 1
ATOM 1531 C C . ILE A 1 195 ? 1.725 -6.108 12.944 1.00 89.75 195 ILE A C 1
ATOM 1533 O O . ILE A 1 195 ? 2.355 -6.729 13.796 1.00 89.75 195 ILE A O 1
ATOM 1537 N N . ARG A 1 196 ? 0.524 -5.571 13.187 1.00 90.12 196 ARG A N 1
ATOM 1538 C CA . ARG A 1 196 ? -0.169 -5.668 14.468 1.00 90.12 196 ARG A CA 1
ATOM 1539 C C . ARG A 1 196 ? -1.667 -5.476 14.278 1.00 90.12 196 ARG A C 1
ATOM 1541 O O . ARG A 1 196 ? -2.100 -4.645 13.484 1.00 90.12 196 ARG A O 1
ATOM 1548 N N . ILE A 1 197 ? -2.437 -6.229 15.050 1.00 92.81 197 ILE A N 1
ATOM 1549 C CA . ILE A 1 197 ? -3.873 -6.037 15.244 1.00 92.81 197 ILE A CA 1
ATOM 1550 C C . ILE A 1 197 ? -4.095 -5.965 16.747 1.00 92.81 197 ILE A C 1
ATOM 1552 O O . ILE A 1 197 ? -3.501 -6.750 17.488 1.00 92.81 197 ILE A O 1
ATOM 1556 N N . ALA A 1 198 ? -4.889 -5.004 17.200 1.00 92.38 198 ALA A N 1
ATOM 1557 C CA . ALA A 1 198 ? -5.169 -4.819 18.613 1.00 92.38 198 ALA A CA 1
ATOM 1558 C C . ALA A 1 198 ? -6.607 -4.355 18.838 1.00 92.38 198 ALA A C 1
ATOM 1560 O O . ALA A 1 198 ? -7.200 -3.700 17.981 1.00 92.38 198 ALA A O 1
ATOM 1561 N N . GLU A 1 199 ? -7.132 -4.678 20.013 1.00 92.19 199 GLU A N 1
ATOM 1562 C CA . GLU A 1 199 ? -8.375 -4.120 20.532 1.00 92.19 199 GLU A CA 1
ATOM 1563 C C . GLU A 1 199 ? -8.047 -3.290 21.768 1.00 92.19 199 GLU A C 1
ATOM 1565 O O . GLU A 1 199 ? -7.267 -3.721 22.619 1.00 92.19 199 GLU A O 1
ATOM 1570 N N . THR A 1 200 ? -8.572 -2.070 21.822 1.00 90.19 200 THR A N 1
ATOM 1571 C CA . THR A 1 200 ? -8.470 -1.210 23.005 1.00 90.19 200 THR A CA 1
ATOM 1572 C C . THR A 1 200 ? -9.481 -1.647 24.060 1.00 90.19 200 THR A C 1
ATOM 1574 O O . THR A 1 200 ? -10.425 -2.379 23.770 1.00 90.19 200 THR A O 1
ATOM 1577 N N . GLU A 1 201 ? -9.314 -1.165 25.289 1.00 86.75 201 GLU A N 1
ATOM 1578 C CA . GLU A 1 201 ? -10.185 -1.516 26.419 1.00 86.75 201 GLU A CA 1
ATOM 1579 C C . GLU A 1 201 ? -11.659 -1.147 26.183 1.00 86.75 201 GLU A C 1
ATOM 1581 O O . GLU A 1 201 ? -12.550 -1.864 26.627 1.00 86.75 201 GLU A O 1
ATOM 1586 N N . ASN A 1 202 ? -11.939 -0.084 25.419 1.00 86.62 202 ASN A N 1
ATOM 1587 C CA . ASN A 1 202 ? -13.305 0.266 25.011 1.00 86.62 202 ASN A CA 1
ATOM 1588 C C . ASN A 1 202 ? -13.874 -0.588 23.861 1.00 86.62 202 ASN A C 1
ATOM 1590 O O . ASN A 1 202 ? -14.997 -0.334 23.435 1.00 86.62 202 ASN A O 1
ATOM 1594 N N . GLY A 1 203 ? -13.116 -1.543 23.317 1.00 87.69 203 GLY A N 1
ATOM 1595 C CA . GLY A 1 203 ? -13.534 -2.378 22.189 1.00 87.69 203 GLY A CA 1
ATOM 1596 C C . GLY A 1 203 ? -13.296 -1.770 20.801 1.00 87.69 203 GLY A C 1
ATOM 1597 O O . GLY A 1 203 ? -13.838 -2.286 19.821 1.00 87.69 203 GLY A O 1
ATOM 1598 N N . SER A 1 204 ? -12.500 -0.699 20.675 1.00 92.62 204 SER A N 1
ATOM 1599 C CA . SER A 1 204 ? -12.092 -0.188 19.356 1.00 92.62 204 SER A CA 1
ATOM 1600 C C . SER A 1 204 ? -11.105 -1.155 18.713 1.00 92.62 204 SER A C 1
ATOM 1602 O O . SER A 1 204 ? -10.155 -1.613 19.347 1.00 92.62 204 SER A O 1
ATOM 1604 N N . PHE A 1 205 ? -11.305 -1.446 17.434 1.00 95.00 205 PHE A N 1
ATOM 1605 C CA . PHE A 1 205 ? -10.480 -2.398 16.696 1.00 95.00 205 PHE A CA 1
ATOM 1606 C C . PHE A 1 205 ? -9.473 -1.663 15.824 1.00 95.00 205 PHE A C 1
ATOM 1608 O O . PHE A 1 205 ? -9.863 -0.809 15.029 1.00 95.00 205 PHE A O 1
ATOM 1615 N N . VAL A 1 206 ? -8.190 -2.002 15.942 1.00 95.31 206 VAL A N 1
ATOM 1616 C CA . VAL A 1 206 ? -7.087 -1.309 15.268 1.00 95.31 206 VAL A CA 1
ATOM 1617 C C . VAL A 1 206 ? -6.256 -2.301 14.458 1.00 95.31 206 VAL A C 1
ATOM 1619 O O . VAL A 1 206 ? -5.773 -3.301 1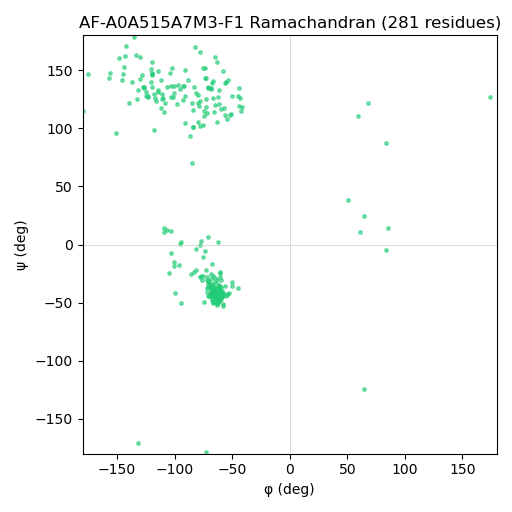4.990 1.00 95.31 206 VAL A O 1
ATOM 1622 N N . ILE A 1 207 ? -6.040 -2.002 13.176 1.00 95.88 207 ILE A N 1
ATOM 1623 C CA . ILE A 1 207 ? -5.142 -2.748 12.284 1.00 95.88 207 ILE A CA 1
ATOM 1624 C C . ILE A 1 207 ? -3.983 -1.837 11.892 1.00 95.88 207 ILE A C 1
ATOM 1626 O O . ILE A 1 207 ? -4.215 -0.699 11.495 1.00 95.88 207 ILE A O 1
ATOM 1630 N N . ILE A 1 208 ? -2.749 -2.332 11.977 1.00 94.25 208 ILE A N 1
ATOM 1631 C CA . ILE A 1 208 ? -1.531 -1.561 11.717 1.00 94.25 208 ILE A CA 1
ATOM 1632 C C . ILE A 1 208 ? -0.700 -2.262 10.643 1.00 94.25 208 ILE A C 1
ATOM 1634 O O . ILE A 1 208 ? -0.402 -3.453 10.749 1.00 94.25 208 ILE A O 1
ATOM 1638 N N . TRP A 1 209 ? -0.267 -1.501 9.642 1.00 94.19 209 TRP A N 1
ATOM 1639 C CA . TRP A 1 209 ? 0.646 -1.903 8.578 1.00 94.19 209 TRP A CA 1
ATOM 1640 C C . TRP A 1 209 ? 1.908 -1.051 8.599 1.00 94.19 209 TRP A C 1
ATOM 1642 O O . TRP A 1 209 ? 1.871 0.147 8.877 1.00 94.19 209 TRP A O 1
ATOM 1652 N N . GLN A 1 210 ? 3.020 -1.663 8.210 1.00 90.69 210 GLN A N 1
ATOM 1653 C CA . GLN A 1 210 ? 4.170 -0.930 7.697 1.00 90.69 210 GLN A CA 1
ATOM 1654 C C . GLN A 1 210 ? 3.922 -0.662 6.206 1.00 90.69 210 GLN A C 1
ATOM 1656 O O . GLN A 1 210 ? 3.450 -1.548 5.500 1.00 90.69 210 GLN A O 1
ATOM 1661 N N . THR A 1 211 ? 4.178 0.547 5.713 1.00 90.56 211 THR A N 1
ATOM 1662 C CA . THR A 1 211 ? 3.787 0.945 4.347 1.00 90.56 211 THR A CA 1
ATOM 1663 C C . THR A 1 211 ? 4.835 1.821 3.668 1.00 90.56 211 THR A C 1
ATOM 1665 O O . THR A 1 211 ? 5.781 2.301 4.290 1.00 90.56 211 THR A O 1
ATOM 1668 N N . TYR A 1 212 ? 4.638 2.055 2.372 1.00 86.69 212 TYR A N 1
ATOM 1669 C CA . TYR A 1 212 ? 5.184 3.212 1.675 1.00 86.69 212 TYR A CA 1
ATOM 1670 C C . TYR A 1 212 ? 4.189 4.374 1.709 1.00 86.69 212 TYR A C 1
ATOM 1672 O O . TYR A 1 212 ? 2.973 4.169 1.755 1.00 86.69 212 TYR A O 1
ATOM 1680 N N . HIS A 1 213 ? 4.710 5.598 1.691 1.00 85.50 213 HIS A N 1
ATOM 1681 C CA . HIS A 1 213 ? 3.902 6.810 1.595 1.00 85.50 213 HIS A CA 1
ATOM 1682 C C . HIS A 1 213 ? 3.579 7.120 0.123 1.00 85.50 213 HIS A C 1
ATOM 1684 O O . HIS A 1 213 ? 4.126 8.051 -0.468 1.00 85.50 213 HIS A O 1
ATOM 1690 N N . ASP A 1 214 ? 2.731 6.290 -0.489 1.00 85.12 214 ASP A N 1
ATOM 1691 C CA . ASP A 1 214 ? 2.313 6.425 -1.885 1.00 85.12 214 ASP A CA 1
ATOM 1692 C C . ASP A 1 214 ? 0.834 6.053 -2.102 1.00 85.12 214 ASP A C 1
ATOM 1694 O O . ASP A 1 214 ? 0.186 5.407 -1.274 1.00 85.12 214 ASP A O 1
ATOM 1698 N N . VAL A 1 215 ? 0.284 6.499 -3.237 1.00 85.94 215 VAL A N 1
ATOM 1699 C CA . VAL A 1 215 ? -1.133 6.304 -3.583 1.00 85.94 215 VAL A CA 1
ATOM 1700 C C . VAL A 1 215 ? -1.456 4.857 -3.937 1.00 85.94 215 VAL A C 1
ATOM 1702 O O . VAL A 1 215 ? -2.580 4.419 -3.708 1.00 85.94 215 VAL A O 1
ATOM 1705 N N . GLU A 1 216 ? -0.508 4.107 -4.494 1.00 86.25 216 GLU A N 1
ATOM 1706 C CA . GLU A 1 216 ? -0.742 2.717 -4.891 1.00 86.25 216 GLU A CA 1
ATOM 1707 C C . GLU A 1 216 ? -1.014 1.848 -3.659 1.00 86.25 216 GLU A C 1
ATOM 1709 O O . GLU A 1 216 ? -1.994 1.099 -3.624 1.00 86.25 216 GLU A O 1
ATOM 1714 N N . ARG A 1 217 ? -0.210 2.018 -2.605 1.00 87.81 217 ARG A N 1
ATOM 1715 C CA . ARG A 1 217 ? -0.392 1.334 -1.324 1.00 87.81 217 ARG A CA 1
ATOM 1716 C C . ARG A 1 217 ? -1.641 1.801 -0.605 1.00 87.81 217 ARG A C 1
ATOM 1718 O O . ARG A 1 217 ? -2.415 0.960 -0.159 1.00 87.81 217 ARG A O 1
ATOM 1725 N N . PHE A 1 218 ? -1.908 3.104 -0.555 1.00 91.06 218 PHE A N 1
ATOM 1726 C CA . PHE A 1 218 ? -3.139 3.590 0.075 1.00 91.06 218 PHE A CA 1
ATOM 1727 C C . PHE A 1 218 ? -4.403 3.105 -0.630 1.00 91.06 218 PHE A C 1
ATOM 1729 O O . PHE A 1 218 ? -5.349 2.694 0.042 1.00 91.06 218 PHE A O 1
ATOM 1736 N N . ARG A 1 219 ? -4.402 3.057 -1.966 1.00 90.81 219 ARG A N 1
ATOM 1737 C CA . ARG A 1 219 ? -5.497 2.460 -2.734 1.00 90.81 219 ARG A CA 1
ATOM 1738 C C . ARG A 1 219 ? -5.667 0.982 -2.401 1.00 90.81 219 ARG A C 1
ATOM 1740 O O . ARG A 1 219 ? -6.784 0.570 -2.120 1.00 90.81 219 ARG A O 1
ATOM 1747 N N . TYR A 1 220 ? -4.575 0.220 -2.346 1.00 91.19 220 TYR A N 1
ATOM 1748 C CA . TYR A 1 220 ? -4.625 -1.191 -1.962 1.00 91.19 220 TYR A CA 1
ATOM 1749 C C . TYR A 1 220 ? -5.311 -1.410 -0.601 1.00 91.19 220 TYR A C 1
ATOM 1751 O O . TYR A 1 220 ? -6.137 -2.314 -0.477 1.00 91.19 220 TYR A O 1
ATOM 1759 N N . TYR A 1 221 ? -5.021 -0.585 0.411 1.00 92.69 221 TYR A N 1
ATOM 1760 C CA . TYR A 1 221 ? -5.674 -0.720 1.718 1.00 92.69 221 TYR A CA 1
ATOM 1761 C C . TYR A 1 221 ? -7.166 -0.385 1.665 1.00 92.69 221 TYR A C 1
ATOM 1763 O O . TYR A 1 221 ? -7.964 -1.135 2.219 1.00 92.69 221 TYR A O 1
ATOM 1771 N N . ILE A 1 222 ? -7.554 0.689 0.970 1.00 91.69 222 ILE A N 1
ATOM 1772 C CA . ILE A 1 222 ? -8.968 1.047 0.787 1.00 91.69 222 ILE A CA 1
ATOM 1773 C C . ILE A 1 222 ? -9.721 -0.060 0.042 1.00 91.69 222 ILE A C 1
ATOM 1775 O O . ILE A 1 222 ? -10.792 -0.473 0.481 1.00 91.69 222 ILE A O 1
ATOM 1779 N N . ASP A 1 223 ? -9.156 -0.588 -1.042 1.00 90.75 223 ASP A N 1
ATOM 1780 C CA . ASP A 1 223 ? -9.775 -1.661 -1.822 1.00 90.75 223 ASP A CA 1
ATOM 1781 C C . ASP A 1 223 ? -9.914 -2.943 -0.991 1.00 90.75 223 ASP A C 1
ATOM 1783 O O . ASP A 1 223 ? -10.957 -3.601 -1.019 1.00 90.75 223 ASP A O 1
ATOM 1787 N N . TRP A 1 224 ? -8.899 -3.267 -0.182 1.00 91.62 224 TRP A N 1
ATOM 1788 C CA . TRP A 1 224 ? -8.974 -4.386 0.751 1.00 91.62 224 TRP A CA 1
ATOM 1789 C C . TRP A 1 224 ? -10.071 -4.179 1.803 1.00 91.62 224 TRP A C 1
ATOM 1791 O O . TRP A 1 224 ? -10.834 -5.108 2.066 1.00 91.62 224 TRP A O 1
ATOM 1801 N N . LEU A 1 225 ? -10.205 -2.979 2.374 1.00 91.75 225 LEU A N 1
ATOM 1802 C CA . LEU A 1 225 ? -11.282 -2.671 3.318 1.00 91.75 225 LEU A CA 1
ATOM 1803 C C . LEU A 1 225 ? -12.660 -2.816 2.660 1.00 91.75 225 LEU A C 1
ATOM 1805 O O . LEU A 1 225 ? -13.518 -3.503 3.209 1.00 91.75 225 LEU A O 1
ATOM 1809 N N . LYS A 1 226 ? -12.862 -2.262 1.457 1.00 89.25 226 LYS A N 1
ATOM 1810 C CA . LYS A 1 226 ? -14.123 -2.388 0.700 1.00 89.25 226 LYS A CA 1
ATOM 1811 C C . LYS A 1 226 ? -14.510 -3.844 0.456 1.00 89.25 226 LYS A C 1
ATOM 1813 O O . LYS A 1 226 ? -15.668 -4.213 0.640 1.00 89.25 226 LYS A O 1
ATOM 1818 N N . ALA A 1 227 ? -13.546 -4.677 0.071 1.00 87.81 227 ALA A N 1
ATOM 1819 C CA . ALA A 1 227 ? -13.794 -6.087 -0.210 1.00 87.81 227 ALA A CA 1
ATOM 1820 C C . ALA A 1 227 ? -14.197 -6.882 1.044 1.00 87.81 227 ALA A C 1
ATOM 1822 O O . ALA A 1 227 ? -15.039 -7.770 0.957 1.00 87.81 227 ALA A O 1
ATOM 1823 N N . ASN A 1 228 ? -13.624 -6.564 2.210 1.00 88.38 228 ASN A N 1
ATOM 1824 C CA . ASN A 1 228 ? -13.774 -7.389 3.415 1.00 88.38 228 ASN A CA 1
ATOM 1825 C C . ASN A 1 228 ? -14.816 -6.859 4.412 1.00 88.38 228 ASN A C 1
ATOM 1827 O O . ASN A 1 228 ? -15.303 -7.624 5.239 1.00 88.38 228 ASN A O 1
ATOM 1831 N N . LEU A 1 229 ? -15.210 -5.585 4.320 1.00 84.81 229 LEU A N 1
ATOM 1832 C CA . LEU A 1 229 ? -16.276 -5.005 5.149 1.00 84.81 229 LEU A CA 1
ATOM 1833 C C . LEU A 1 229 ? -17.695 -5.300 4.626 1.00 84.81 229 LEU A C 1
ATOM 1835 O O . LEU A 1 229 ? -18.677 -4.978 5.290 1.00 84.81 229 LEU A O 1
ATOM 1839 N N . SER A 1 230 ? -17.832 -5.957 3.472 1.00 63.25 230 SER A N 1
ATOM 1840 C CA . SER A 1 230 ? -19.124 -6.233 2.816 1.00 63.25 230 SER A CA 1
ATOM 1841 C C . SER A 1 230 ? -20.006 -7.288 3.526 1.00 63.25 230 SER A C 1
ATOM 1843 O O . SER A 1 230 ? -21.055 -7.654 3.010 1.00 63.25 230 SER A O 1
ATOM 1845 N N . GLY A 1 231 ? -19.611 -7.768 4.712 1.00 54.47 231 GLY A N 1
ATOM 1846 C CA . GLY A 1 231 ? -20.385 -8.691 5.561 1.00 54.47 231 GLY A CA 1
ATOM 1847 C C . GLY A 1 231 ? -20.937 -8.059 6.844 1.00 54.47 231 GLY A C 1
ATOM 1848 O O . GLY A 1 231 ? -21.302 -8.773 7.778 1.00 54.47 231 GLY A O 1
ATOM 1849 N N . THR A 1 232 ? -20.933 -6.730 6.950 1.00 50.22 232 THR A N 1
ATOM 1850 C CA . THR A 1 232 ? -21.371 -6.030 8.162 1.00 50.22 232 THR A CA 1
ATOM 1851 C C . THR A 1 232 ? -22.888 -5.881 8.117 1.00 50.22 232 THR A C 1
ATOM 1853 O O . THR A 1 232 ? -23.407 -5.053 7.389 1.00 50.22 232 THR A O 1
ATOM 1856 N N . LYS A 1 233 ? -23.622 -6.734 8.838 1.00 41.19 233 LYS A N 1
ATOM 1857 C CA . LYS A 1 233 ? -25.033 -6.481 9.148 1.00 41.19 233 LYS A CA 1
ATOM 1858 C C . LYS A 1 233 ? -25.035 -5.593 10.387 1.00 41.19 233 LYS A C 1
ATOM 1860 O O . LYS A 1 233 ? -24.448 -5.987 11.396 1.00 41.19 233 LYS A O 1
ATOM 1865 N N . LYS A 1 234 ? -25.639 -4.407 10.308 1.00 41.88 234 LYS A N 1
ATOM 1866 C CA . LYS A 1 234 ? -25.809 -3.499 11.449 1.00 41.88 234 LYS A CA 1
ATOM 1867 C C . LYS A 1 234 ? -26.438 -4.269 12.620 1.00 41.88 234 LYS A C 1
ATOM 1869 O O . LYS A 1 234 ? -27.578 -4.714 12.515 1.00 41.88 234 LYS A O 1
ATOM 1874 N N . LEU A 1 235 ? -25.687 -4.476 13.702 1.00 48.50 235 LEU A N 1
ATOM 1875 C CA . LEU A 1 235 ? -26.281 -4.889 14.971 1.00 48.50 235 LEU A CA 1
ATOM 1876 C C . LEU A 1 235 ? -27.013 -3.664 15.517 1.00 48.50 235 LEU A C 1
ATOM 1878 O O . LEU A 1 235 ? -26.433 -2.578 15.594 1.00 48.50 235 LEU A O 1
ATOM 1882 N N . GLU A 1 236 ? -28.302 -3.823 15.803 1.00 36.88 236 GLU A N 1
ATOM 1883 C CA . GLU A 1 236 ? -29.094 -2.782 16.449 1.00 36.88 236 GLU A CA 1
ATOM 1884 C C . GLU A 1 236 ? -28.407 -2.339 17.748 1.00 36.88 236 GLU A C 1
ATOM 1886 O O . GLU A 1 236 ? -27.816 -3.170 18.449 1.00 36.88 236 GLU A O 1
ATOM 1891 N N . PRO A 1 237 ? -28.438 -1.035 18.069 1.00 38.31 237 PRO A N 1
ATOM 1892 C CA . PRO A 1 237 ? -27.952 -0.565 19.350 1.00 38.31 237 PRO A CA 1
ATOM 1893 C C . PRO A 1 237 ? -28.777 -1.248 20.440 1.00 38.31 237 PRO A C 1
ATOM 1895 O O . PRO A 1 237 ? -29.985 -1.051 20.528 1.00 38.31 237 PRO A O 1
ATOM 1898 N N . VAL A 1 238 ? -28.123 -2.064 21.264 1.00 39.16 238 VAL A N 1
ATOM 1899 C CA . VAL A 1 238 ? -28.708 -2.502 22.529 1.00 39.16 238 VAL A CA 1
ATOM 1900 C C . VAL A 1 238 ? -28.887 -1.238 23.362 1.00 39.16 238 VAL A C 1
ATOM 1902 O O . VAL A 1 238 ? -27.906 -0.664 23.839 1.00 39.16 238 VAL A O 1
ATOM 1905 N N . GLU A 1 239 ? -30.130 -0.772 23.480 1.00 34.88 239 GLU A N 1
ATOM 1906 C CA . GLU A 1 239 ? -30.519 0.220 24.473 1.00 34.88 239 GLU A CA 1
ATOM 1907 C C . GLU A 1 239 ? -30.104 -0.322 25.842 1.00 34.88 239 GLU A C 1
ATOM 1909 O O . GLU A 1 239 ? -30.668 -1.292 26.349 1.00 34.88 239 GLU A O 1
ATOM 1914 N N . MET A 1 240 ? -29.064 0.266 26.432 1.00 39.84 240 MET A N 1
ATOM 1915 C CA . MET A 1 240 ? -28.801 0.057 27.848 1.00 39.84 240 MET A CA 1
ATOM 1916 C C . MET A 1 240 ? -29.947 0.712 28.630 1.00 39.84 240 MET A C 1
ATOM 1918 O O . MET A 1 240 ? -30.195 1.903 28.420 1.00 39.84 240 MET A O 1
ATOM 1922 N N . PRO A 1 241 ? -30.634 -0.004 29.537 1.00 35.16 241 PRO A N 1
ATOM 1923 C CA . PRO A 1 241 ? -31.620 0.616 30.407 1.00 35.16 241 PRO A CA 1
ATOM 1924 C C . PRO A 1 241 ? -30.923 1.608 31.345 1.00 35.16 241 PRO A C 1
ATOM 1926 O O . PRO A 1 241 ? -30.043 1.235 32.121 1.00 35.16 241 PRO A O 1
ATOM 1929 N N . ILE A 1 242 ? -31.324 2.876 31.265 1.00 46.00 242 ILE A N 1
ATOM 1930 C CA . ILE A 1 242 ? -30.989 3.923 32.233 1.00 46.00 242 ILE A CA 1
ATOM 1931 C C . ILE A 1 242 ? -31.987 3.836 33.391 1.00 46.00 242 ILE A C 1
ATOM 1933 O O . ILE A 1 242 ? -33.162 4.098 33.170 1.00 46.00 242 ILE A O 1
ATOM 1937 N N . GLU A 1 243 ? -31.514 3.513 34.600 1.00 36.88 243 GLU A N 1
ATOM 1938 C CA . GLU A 1 243 ? -32.020 3.952 35.925 1.00 36.88 243 GLU A CA 1
ATOM 1939 C C . GLU A 1 243 ? -31.223 3.170 37.006 1.00 36.88 243 GLU A C 1
ATOM 1941 O O . GLU A 1 243 ? -31.151 1.951 36.921 1.00 36.88 243 GLU A O 1
ATOM 1946 N N . ARG A 1 244 ? -30.556 3.715 38.039 1.00 34.16 244 ARG A N 1
ATOM 1947 C CA . ARG A 1 244 ? -30.699 4.954 38.826 1.00 34.16 244 ARG A CA 1
ATOM 1948 C C . ARG A 1 244 ? -29.364 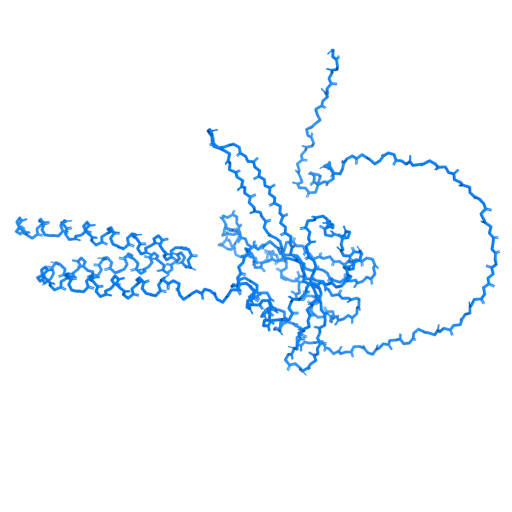5.364 39.488 1.00 34.16 244 ARG A C 1
ATOM 1950 O O . ARG A 1 244 ? -28.598 4.511 39.928 1.00 34.16 244 ARG A O 1
ATOM 1957 N N . GLU A 1 245 ? -29.155 6.672 39.622 1.00 36.31 245 GLU A N 1
ATOM 1958 C CA . GLU A 1 245 ? -28.299 7.355 40.619 1.00 36.31 245 GLU A CA 1
ATOM 1959 C C . GLU A 1 245 ? -28.934 7.315 42.040 1.00 36.31 245 GLU A C 1
ATOM 1961 O O . GLU A 1 245 ? -30.095 6.920 42.161 1.00 36.31 245 GLU A O 1
ATOM 1966 N N . PRO A 1 246 ? -28.336 7.899 43.106 1.00 46.84 246 PRO A N 1
ATOM 1967 C CA . PRO A 1 246 ? -26.934 7.898 43.552 1.00 46.84 246 PRO A CA 1
ATOM 1968 C C . PRO A 1 246 ? -26.826 7.600 45.078 1.00 46.84 246 PRO A C 1
ATOM 1970 O O . PRO A 1 246 ? -27.784 7.790 45.825 1.00 46.84 246 PRO A O 1
ATOM 1973 N N . VAL A 1 247 ? -25.650 7.220 45.599 1.00 33.25 247 VAL A N 1
ATOM 1974 C CA . VAL A 1 247 ? -25.366 7.276 47.058 1.00 33.25 247 VAL A CA 1
ATOM 1975 C C . VAL A 1 247 ? -23.955 7.843 47.303 1.00 33.25 247 VAL A C 1
ATOM 1977 O O . VAL A 1 247 ? -23.051 7.536 46.524 1.00 33.25 247 VAL A O 1
ATOM 1980 N N . PRO A 1 248 ? -23.747 8.702 48.327 1.00 39.22 248 PRO A N 1
ATOM 1981 C CA . PRO A 1 248 ? -22.676 9.700 48.343 1.00 39.22 248 PRO A CA 1
ATOM 1982 C C . PRO A 1 248 ? -21.439 9.356 49.205 1.00 39.22 248 PRO A C 1
ATOM 1984 O O . PRO A 1 248 ? -21.566 8.768 50.272 1.00 39.22 248 PRO A O 1
ATOM 1987 N N . ILE A 1 249 ? -20.302 9.920 48.760 1.00 40.00 249 ILE A N 1
ATOM 1988 C CA . ILE A 1 249 ? -19.163 10.532 49.496 1.00 40.00 249 ILE A CA 1
ATOM 1989 C C . ILE A 1 249 ? -18.248 9.631 50.358 1.00 40.00 249 ILE A C 1
ATOM 1991 O O . ILE A 1 249 ? -18.672 9.096 51.374 1.00 40.00 249 ILE A O 1
ATOM 1995 N N . LEU A 1 250 ? -16.939 9.631 50.031 1.00 31.78 250 LEU A N 1
ATOM 1996 C CA . LEU A 1 250 ? -15.828 10.075 50.913 1.00 31.78 250 LEU A CA 1
ATOM 1997 C C . LEU A 1 250 ? -14.450 9.958 50.208 1.00 31.78 250 LEU A C 1
ATOM 1999 O O . LEU A 1 250 ? -13.986 8.864 49.906 1.00 31.78 250 LEU A O 1
ATOM 2003 N N . LEU A 1 251 ? -13.792 11.106 49.977 1.00 36.34 251 LEU A N 1
ATOM 2004 C CA . LEU A 1 251 ? -12.317 11.259 49.962 1.00 36.34 251 LEU A CA 1
ATOM 2005 C C . LEU A 1 251 ? -11.823 11.198 51.425 1.00 36.34 251 LEU A C 1
ATOM 2007 O O . LEU A 1 251 ? -12.605 11.590 52.296 1.00 36.34 251 LEU A O 1
ATOM 2011 N N . PRO A 1 252 ? -10.589 10.750 51.746 1.00 41.09 252 PRO A N 1
ATOM 2012 C CA . PRO A 1 252 ? -9.300 11.266 51.236 1.00 41.09 252 PRO A CA 1
ATOM 2013 C C . PRO A 1 252 ? -8.338 10.106 50.840 1.00 41.09 252 PRO A C 1
ATOM 2015 O O . PRO A 1 252 ? -8.726 8.952 50.924 1.00 41.09 252 PRO A O 1
ATOM 2018 N N . GLU A 1 253 ? -7.113 10.230 50.321 1.00 31.70 253 GLU A N 1
ATOM 2019 C CA . GLU A 1 253 ? -5.994 11.135 50.586 1.00 31.70 253 GLU A CA 1
ATOM 2020 C C . GLU A 1 253 ? -4.888 10.834 49.539 1.00 31.70 253 GLU A C 1
ATOM 2022 O O . GLU A 1 253 ? -4.714 9.691 49.110 1.00 31.70 253 GLU A O 1
ATOM 2027 N N . THR A 1 254 ? -4.141 11.850 49.113 1.00 40.94 254 THR A N 1
ATOM 2028 C CA . THR A 1 254 ? -2.967 11.756 48.224 1.00 40.94 254 THR A CA 1
ATOM 2029 C C . THR A 1 254 ? -1.802 11.046 48.932 1.00 40.94 254 THR A C 1
ATOM 2031 O O . THR A 1 254 ? -1.507 11.395 50.074 1.00 40.94 254 THR A O 1
ATOM 2034 N N . PRO A 1 255 ? -1.046 10.154 48.256 1.00 36.59 255 PRO A N 1
ATOM 2035 C CA . PRO A 1 255 ? 0.387 10.447 48.126 1.00 36.59 255 PRO A CA 1
ATOM 2036 C C . PRO A 1 255 ? 1.054 9.999 46.806 1.00 36.59 255 PRO A C 1
ATOM 2038 O O . PRO A 1 255 ? 0.857 8.901 46.296 1.00 36.59 255 PRO A O 1
ATOM 2041 N N . SER A 1 256 ? 1.955 10.879 46.357 1.00 31.77 256 SER A N 1
ATOM 2042 C CA . SER A 1 256 ? 3.213 10.638 45.626 1.00 31.77 256 SER A CA 1
ATOM 2043 C C . SER A 1 256 ? 3.200 9.923 44.266 1.00 31.77 256 SER A C 1
ATOM 2045 O O . SER A 1 256 ? 3.074 8.707 44.156 1.00 31.77 256 SER A O 1
ATOM 2047 N N . LEU A 1 257 ? 3.513 10.725 43.243 1.00 34.16 257 LEU A N 1
ATOM 2048 C CA . LEU A 1 257 ? 4.022 10.342 41.924 1.00 34.16 257 LEU A CA 1
ATOM 2049 C C . LEU A 1 257 ? 5.109 9.249 41.996 1.00 34.16 257 LEU A C 1
ATOM 2051 O O . LEU A 1 257 ? 6.154 9.487 42.610 1.00 34.16 257 LEU A O 1
ATOM 2055 N N . PRO A 1 258 ? 4.964 8.122 41.277 1.00 37.19 258 PRO A N 1
ATOM 2056 C CA . PRO A 1 258 ? 6.112 7.339 40.871 1.00 37.19 258 PRO A CA 1
ATOM 2057 C C . PRO A 1 258 ? 6.778 8.023 39.673 1.00 37.19 258 PRO A C 1
ATOM 2059 O O . PRO A 1 258 ? 6.160 8.283 38.640 1.00 37.19 258 PRO A O 1
ATOM 2062 N N . VAL A 1 259 ? 8.066 8.319 39.836 1.00 37.44 259 VAL A N 1
ATOM 2063 C CA . VAL A 1 259 ? 8.984 8.745 38.777 1.00 37.44 259 VAL A CA 1
ATOM 2064 C C . VAL A 1 259 ? 8.907 7.735 37.632 1.00 37.44 259 VAL A C 1
ATOM 2066 O O . VAL A 1 259 ? 9.319 6.590 37.791 1.00 37.44 259 VAL A O 1
ATOM 2069 N N . ILE A 1 260 ? 8.359 8.157 36.490 1.00 37.06 260 ILE A N 1
ATOM 2070 C CA . ILE A 1 260 ? 8.273 7.358 35.263 1.00 37.06 260 ILE A CA 1
ATOM 2071 C C . ILE A 1 260 ? 9.704 7.112 34.757 1.00 37.06 260 ILE A C 1
ATOM 2073 O O . ILE A 1 260 ? 10.369 8.067 34.340 1.00 37.06 260 ILE A O 1
ATOM 2077 N N . PRO A 1 261 ? 10.208 5.864 34.750 1.00 33.88 261 PRO A N 1
ATOM 2078 C CA . PRO A 1 261 ? 11.456 5.543 34.079 1.00 33.88 261 PRO A CA 1
ATOM 2079 C C . PRO A 1 261 ? 11.237 5.670 32.567 1.00 33.88 261 PRO A C 1
ATOM 2081 O O . PRO A 1 261 ? 10.230 5.216 32.026 1.00 33.88 261 PRO A O 1
ATOM 2084 N N . SER A 1 262 ? 12.178 6.311 31.876 1.00 41.44 262 SER A N 1
ATOM 2085 C CA . SER A 1 262 ? 12.137 6.581 30.435 1.00 41.44 262 SER A CA 1
ATOM 2086 C C . SER A 1 262 ? 11.699 5.365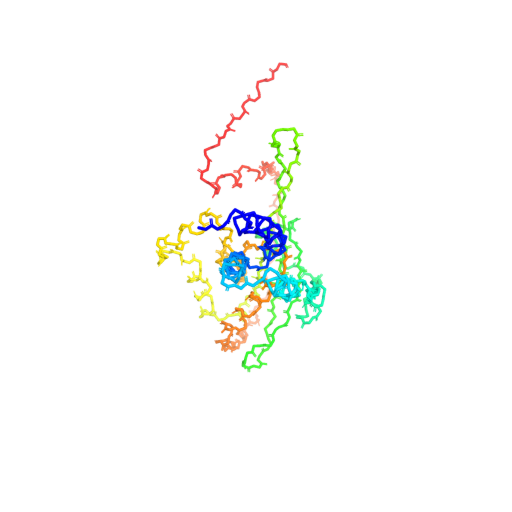 29.597 1.00 41.44 262 SER A C 1
ATOM 2088 O O . SER A 1 262 ? 12.317 4.300 29.659 1.00 41.44 262 SER A O 1
ATOM 2090 N N . SER A 1 263 ? 10.694 5.564 28.738 1.00 51.56 263 SER A N 1
ATOM 2091 C CA . SER A 1 263 ? 9.988 4.561 27.914 1.00 51.56 263 SER A CA 1
ATOM 2092 C C . SER A 1 263 ? 10.830 3.807 26.872 1.00 51.56 263 SER A C 1
ATOM 2094 O O . SER A 1 263 ? 10.312 2.965 26.136 1.00 51.56 263 SER A O 1
ATOM 2096 N N . ARG A 1 264 ? 12.140 4.062 26.804 1.00 39.88 264 ARG A N 1
ATOM 2097 C CA . ARG A 1 264 ? 13.039 3.416 25.842 1.00 39.88 264 ARG A CA 1
ATOM 2098 C C . ARG A 1 264 ? 13.243 1.928 26.146 1.00 39.88 264 ARG A C 1
ATOM 2100 O O . ARG A 1 264 ? 13.320 1.127 25.221 1.00 39.88 264 ARG A O 1
ATOM 2107 N N . GLN A 1 265 ? 13.256 1.545 27.425 1.00 34.06 265 GLN A N 1
ATOM 2108 C CA . GLN A 1 265 ? 13.513 0.157 27.833 1.00 34.06 265 GLN A CA 1
ATOM 2109 C C . GLN A 1 265 ? 12.359 -0.803 27.499 1.00 34.06 265 GLN A C 1
ATOM 2111 O O . GLN A 1 265 ? 12.610 -1.955 27.147 1.00 34.06 265 GLN A O 1
ATOM 2116 N N . HIS A 1 266 ? 11.107 -0.335 27.511 1.00 40.69 266 HIS A N 1
ATOM 2117 C CA . HIS A 1 266 ? 9.960 -1.186 27.171 1.00 40.69 266 HIS A CA 1
ATOM 2118 C C . HIS A 1 266 ? 9.822 -1.447 25.667 1.00 40.69 266 HIS A C 1
ATOM 2120 O O . HIS A 1 266 ? 9.348 -2.511 25.271 1.00 40.69 266 HIS A O 1
ATOM 2126 N N . HIS A 1 267 ? 10.299 -0.532 24.817 1.00 41.28 267 HIS A N 1
ATOM 2127 C CA . HIS A 1 267 ? 10.340 -0.771 23.374 1.00 41.28 267 HIS A CA 1
ATOM 2128 C C . HIS A 1 267 ? 11.405 -1.813 22.990 1.00 41.28 267 HIS A C 1
ATOM 2130 O O . HIS A 1 267 ? 11.193 -2.615 22.083 1.00 41.28 267 HIS A O 1
ATOM 2136 N N . GLU A 1 268 ? 12.529 -1.856 23.711 1.00 40.88 268 GLU A N 1
ATOM 2137 C CA . GLU A 1 268 ? 13.604 -2.824 23.453 1.00 40.88 268 GLU A CA 1
ATOM 2138 C C . GLU A 1 268 ? 13.274 -4.238 23.972 1.00 40.88 268 GLU A C 1
ATOM 2140 O O . GLU A 1 268 ? 13.657 -5.223 23.336 1.00 40.88 268 GLU A O 1
ATOM 2145 N N . GLN A 1 269 ? 12.484 -4.360 25.048 1.00 41.56 269 GLN A N 1
ATOM 2146 C CA . GLN A 1 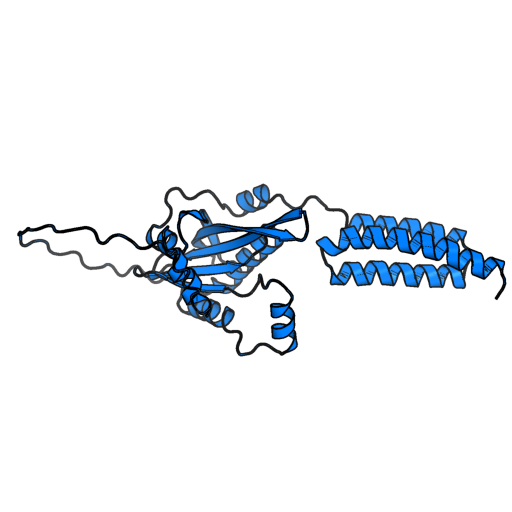269 ? 12.016 -5.656 25.566 1.00 41.56 269 GLN A CA 1
ATOM 2147 C C . GLN A 1 269 ? 11.021 -6.371 24.634 1.00 41.56 269 GLN A C 1
ATOM 2149 O O . GLN A 1 269 ? 11.022 -7.599 24.577 1.00 41.56 269 GLN A O 1
ATOM 2154 N N . ALA A 1 270 ? 10.228 -5.641 23.843 1.00 46.41 270 ALA A N 1
ATOM 2155 C CA . ALA A 1 270 ? 9.273 -6.234 22.897 1.00 46.41 270 ALA A CA 1
ATOM 2156 C C . ALA A 1 270 ? 9.928 -6.818 21.623 1.00 46.41 270 ALA A C 1
ATOM 2158 O O . ALA A 1 270 ? 9.272 -7.520 20.856 1.00 46.41 270 ALA A O 1
ATOM 2159 N N . LEU A 1 271 ? 11.220 -6.548 21.395 1.00 38.25 271 LEU A N 1
ATOM 2160 C CA . LEU A 1 271 ? 11.976 -6.981 20.211 1.00 38.25 271 LEU A CA 1
ATOM 2161 C C . LEU A 1 271 ? 12.976 -8.116 20.500 1.00 38.25 271 LEU A C 1
ATOM 2163 O O . LEU A 1 271 ? 13.831 -8.411 19.663 1.00 38.25 271 LEU A O 1
ATOM 2167 N N . GLY A 1 272 ? 12.893 -8.755 21.673 1.00 35.91 272 GLY A N 1
ATOM 2168 C CA . GLY A 1 272 ? 13.711 -9.926 22.011 1.00 35.91 272 GLY A CA 1
ATOM 2169 C C . GLY A 1 272 ? 15.217 -9.651 22.097 1.00 35.91 272 GLY A C 1
ATOM 2170 O O . GLY A 1 272 ? 16.018 -10.564 21.900 1.00 35.91 272 GLY A O 1
ATOM 2171 N N . ARG A 1 273 ? 15.634 -8.407 22.369 1.00 38.16 273 ARG A N 1
ATOM 2172 C CA . ARG A 1 273 ? 17.051 -8.072 22.566 1.00 38.16 273 ARG A CA 1
ATOM 2173 C C . ARG A 1 273 ? 17.382 -7.961 24.051 1.00 38.16 273 ARG A C 1
ATOM 2175 O O . ARG A 1 273 ? 16.694 -7.281 24.803 1.00 38.16 273 ARG A O 1
ATOM 2182 N N . VAL A 1 274 ? 18.459 -8.635 24.454 1.00 34.91 274 VAL A N 1
ATOM 2183 C CA . VAL A 1 274 ? 18.994 -8.588 25.822 1.00 34.91 274 VAL A CA 1
ATOM 2184 C C . VAL A 1 274 ? 19.411 -7.145 26.161 1.00 34.91 274 VAL A C 1
ATOM 2186 O O . VAL A 1 274 ? 20.103 -6.525 25.344 1.00 34.91 274 VAL A O 1
ATOM 2189 N N . PRO A 1 275 ? 19.031 -6.597 27.333 1.00 37.72 275 PRO A N 1
ATOM 2190 C CA . PRO A 1 275 ? 19.365 -5.226 27.711 1.00 37.72 275 PRO A CA 1
ATOM 2191 C C . PRO A 1 275 ? 20.881 -5.034 27.827 1.00 37.72 275 PRO A C 1
ATOM 2193 O O . PRO A 1 275 ? 21.546 -5.746 28.581 1.00 37.72 275 PRO A O 1
ATOM 2196 N N . LYS A 1 276 ? 21.441 -4.037 27.132 1.00 38.34 276 LYS A N 1
ATOM 2197 C CA . LYS A 1 276 ? 22.786 -3.536 27.446 1.00 38.34 276 LYS A CA 1
ATOM 2198 C C . LYS A 1 276 ? 22.670 -2.521 28.576 1.00 38.34 276 LYS A C 1
ATOM 2200 O O . LYS A 1 276 ? 22.287 -1.376 28.356 1.00 38.34 276 LYS A O 1
ATOM 2205 N N . ILE A 1 277 ? 22.992 -2.961 29.786 1.00 37.81 277 ILE A N 1
ATOM 2206 C CA . ILE A 1 277 ? 23.128 -2.085 30.948 1.00 37.81 277 ILE A CA 1
ATOM 2207 C C . ILE A 1 277 ? 24.446 -1.321 30.787 1.00 37.81 277 ILE A C 1
ATOM 2209 O O . ILE A 1 277 ? 25.522 -1.908 30.880 1.00 37.81 277 ILE A O 1
ATOM 2213 N N . TYR A 1 278 ? 24.367 -0.016 30.536 1.00 36.81 278 TYR A N 1
ATOM 2214 C CA . TYR A 1 278 ? 25.515 0.874 30.676 1.00 36.81 278 TYR A CA 1
ATOM 2215 C C . TYR A 1 278 ? 25.513 1.425 32.098 1.00 36.81 278 TYR A C 1
ATOM 2217 O O . TYR A 1 278 ? 24.704 2.282 32.446 1.00 36.81 278 TYR A O 1
ATOM 2225 N N . VAL A 1 279 ? 26.410 0.899 32.930 1.00 34.50 279 VAL A N 1
ATOM 2226 C CA . VAL A 1 279 ? 26.716 1.479 34.238 1.00 34.50 279 VAL A CA 1
ATOM 2227 C C . VAL A 1 279 ? 27.655 2.655 33.989 1.00 34.50 279 VAL A C 1
ATOM 2229 O O . VAL A 1 279 ? 28.826 2.462 33.671 1.00 34.50 279 VAL A O 1
ATOM 2232 N N . HIS A 1 280 ? 27.149 3.881 34.100 1.00 32.88 280 HIS A N 1
ATOM 2233 C CA . HIS A 1 280 ? 28.018 5.046 34.206 1.00 32.88 280 HIS A CA 1
ATOM 2234 C C . HIS A 1 280 ? 28.604 5.084 35.620 1.00 32.88 280 HIS A C 1
ATOM 2236 O O . HIS A 1 280 ? 27.924 5.462 36.570 1.00 32.88 280 HIS A O 1
ATOM 2242 N N . SER A 1 281 ? 29.868 4.679 35.764 1.00 33.19 281 SER A N 1
ATOM 2243 C CA . SER A 1 281 ? 30.659 5.026 36.943 1.00 33.19 281 SER A CA 1
ATOM 2244 C C . SER A 1 281 ? 31.052 6.497 36.835 1.00 33.19 281 SER A C 1
ATOM 2246 O O . SER A 1 281 ? 31.785 6.875 35.920 1.00 33.19 281 SER A O 1
ATOM 2248 N N . ALA A 1 282 ? 30.554 7.319 37.751 1.00 38.69 282 ALA A N 1
ATOM 2249 C CA . ALA A 1 282 ? 30.984 8.700 37.883 1.00 38.69 282 ALA A CA 1
ATOM 2250 C C . ALA A 1 282 ? 32.437 8.767 38.390 1.00 38.69 282 ALA A C 1
ATOM 2252 O O . ALA A 1 282 ? 32.800 8.087 39.354 1.00 38.69 282 ALA A O 1
ATOM 2253 N N . ARG A 1 283 ? 33.242 9.612 37.748 1.00 34.31 283 ARG A N 1
ATOM 2254 C CA . ARG A 1 283 ? 34.365 10.337 38.343 1.00 34.31 283 ARG A CA 1
ATOM 2255 C C . ARG A 1 283 ? 34.327 11.759 37.818 1.00 34.31 283 ARG A C 1
ATOM 2257 O O . ARG A 1 283 ? 34.041 11.905 36.609 1.00 34.31 283 ARG A O 1
#

Radius of gyration: 28.25 Å; Cα contacts (8 Å, |Δi|>4): 305; chains: 1; bounding box: 67×38×93 Å